Protein AF-0000000083165263 (afdb_homodimer)

Sequence (230 aa):
MYLTKIIPMALLTTLAVASSSPHLETRAYNSCQDAELGLSRAIAVFTSESNGLGAQRPKELPPLIQQLSTESQTIKKLCAQISGLLDKQHQNRVNSENKADKDAWLRKNDGKPNAMYLTKIIPMALLTTLAVASSSPHLETRAYNSCQDAELGLSRAIAVFTSESNGLGAQRPKELPPLIQQLSTESQTIKKLCAQISGLLDKQHQNRVNSENKADKDAWLRKNDGKPNA

Solvent-accessible surface area (backbone atoms only — not comparable to full-atom values): 13066 Å² total; per-residue (Å²): 132,87,76,77,77,76,73,74,76,74,73,70,73,74,67,77,67,75,61,82,44,74,61,55,58,51,46,35,53,46,19,43,49,42,15,50,52,17,44,52,48,22,53,52,44,49,52,50,54,51,59,71,40,58,90,75,41,61,80,64,50,62,58,51,50,51,49,50,54,52,51,49,51,50,48,53,50,47,47,52,52,52,51,50,54,52,49,51,49,50,50,52,50,51,51,50,50,49,48,49,49,51,50,51,51,26,64,73,46,76,66,50,69,87,125,132,83,75,77,80,77,71,81,73,73,73,71,72,74,66,77,67,76,62,83,44,73,60,54,58,51,47,36,52,46,19,44,49,42,16,50,51,16,43,51,48,21,52,52,44,49,50,51,53,50,58,70,39,58,89,73,41,60,83,64,48,63,61,51,52,50,48,50,54,52,52,49,52,50,50,54,51,48,47,51,52,52,50,49,52,52,49,51,52,51,51,51,49,53,52,52,51,50,50,50,49,52,50,51,50,26,63,73,48,76,65,49,70,87,126

Secondary structure (DSSP, 8-state):
---------------------HHHHHHHHHHHHHHHHHHHHHHHHHHHHHHHTGGG--TTHHHHHHHHHHHHHHHHHHHHHHHHHHHHHHHHHHHHHHHHHHHHHHHHTTT----/---------------------HHHHHHHHHHHHHHHHHHHHHHHHHHHHHHHTGGG--TTHHHHHHHHHHHHHHHHHHHHHHHHHHHHHHHHHHHHHHHHHHHHHHHHTTT----

Foldseek 3Di:
DPPPPPVPPPPVCPPPCPPPDPVVLVVLVVVLVVVLVVLVVVLVVLVVVQVVCPPNRDPVSVVVSVVSVVVSVVSVVVSVVVSVVVVVVSVVVVVVVVVVVVVVVCVVVVNDDPD/DPPPPPPPPCPVPPPPCPPPDPVVLVVLVVVLVVVLVVLVVVLVVLVVVQVVCPPNRDPVSVVVSVVSVVVSVVSVVVSVVVSVVVVVVSVVVVVVVVVVVVVVVCVVVVNDDPD

Organism: Aspergillus parasiticus (NCBI:txid5067)

Structure (mmCIF, N/CA/C/O backbone):
data_AF-0000000083165263-model_v1
#
loop_
_entity.id
_entity.type
_entity.pdbx_description
1 polymer 'Secreted protein'
#
loop_
_atom_site.group_PDB
_atom_site.id
_atom_site.type_symbol
_atom_site.label_atom_id
_atom_site.label_alt_id
_atom_site.label_comp_id
_atom_site.label_asym_id
_atom_site.label_entity_id
_atom_site.label_seq_id
_atom_site.pdbx_PDB_ins_code
_atom_site.Cartn_x
_atom_site.Cartn_y
_atom_site.Cartn_z
_atom_site.occupancy
_atom_site.B_iso_or_equiv
_atom_site.auth_seq_id
_atom_site.auth_comp_id
_atom_site.auth_asym_id
_atom_site.auth_atom_id
_atom_site.pdbx_PDB_model_num
ATOM 1 N N . MET A 1 1 ? 25.938 67.5 23.188 1 31.64 1 MET A N 1
ATOM 2 C CA . MET A 1 1 ? 24.859 67.125 22.281 1 31.64 1 MET A CA 1
ATOM 3 C C . MET A 1 1 ? 25.094 65.75 21.688 1 31.64 1 MET A C 1
ATOM 5 O O . MET A 1 1 ? 24.516 65.375 20.672 1 31.64 1 MET A O 1
ATOM 9 N N . TYR A 1 2 ? 26.125 65 22.219 1 30.97 2 TYR A N 1
ATOM 10 C CA . TYR A 1 2 ? 26.531 63.656 21.797 1 30.97 2 TYR A CA 1
ATOM 11 C C . TYR A 1 2 ? 25.359 62.688 21.859 1 30.97 2 TYR A C 1
ATOM 13 O O . TYR A 1 2 ? 24.672 62.625 22.875 1 30.97 2 TYR A O 1
ATOM 21 N N . LEU A 1 3 ? 24.672 62.5 20.625 1 34.06 3 LEU A N 1
ATOM 22 C CA . LEU A 1 3 ? 23.688 61.594 20.047 1 34.06 3 LEU A CA 1
ATOM 23 C C . LEU A 1 3 ? 24.047 60.125 20.344 1 34.06 3 LEU A C 1
ATOM 25 O O . LEU A 1 3 ? 25.016 59.594 19.812 1 34.06 3 LEU A O 1
ATOM 29 N N . THR A 1 4 ? 24.219 59.812 21.609 1 36.59 4 THR A N 1
ATOM 30 C CA . THR A 1 4 ? 24.359 58.406 21.953 1 36.59 4 THR A CA 1
ATOM 31 C C . THR A 1 4 ? 23.297 57.562 21.219 1 36.59 4 THR A C 1
ATOM 33 O O . THR A 1 4 ? 22.094 57.781 21.422 1 36.59 4 THR A O 1
ATOM 36 N N . LYS A 1 5 ? 23.641 57.188 19.906 1 39.22 5 LYS A N 1
ATOM 37 C CA . LYS A 1 5 ? 23.016 56.219 18.984 1 39.22 5 LYS A CA 1
ATOM 38 C C . LYS A 1 5 ? 22.672 54.938 19.703 1 39.22 5 LYS A C 1
ATOM 40 O O . LYS A 1 5 ? 23.562 54.219 20.188 1 39.22 5 LYS A O 1
ATOM 45 N N . ILE A 1 6 ? 21.625 54.875 20.594 1 33.34 6 ILE A N 1
ATOM 46 C CA . ILE A 1 6 ? 21 53.688 21.172 1 33.34 6 ILE A CA 1
ATOM 47 C C . ILE A 1 6 ? 20.719 52.656 20.078 1 33.34 6 ILE A C 1
ATOM 49 O O . ILE A 1 6 ? 19.922 52.938 19.156 1 33.34 6 ILE A O 1
ATOM 53 N N . ILE A 1 7 ? 21.719 52.031 19.547 1 34.25 7 ILE A N 1
ATOM 54 C CA . ILE A 1 7 ? 21.562 50.938 18.578 1 34.25 7 ILE A CA 1
ATOM 55 C C . ILE A 1 7 ? 20.625 49.875 19.141 1 34.25 7 ILE A C 1
ATOM 57 O O . ILE A 1 7 ? 20.969 49.219 20.141 1 34.25 7 ILE A O 1
ATOM 61 N N . PRO A 1 8 ? 19.328 50.188 19.484 1 35.59 8 PRO A N 1
ATOM 62 C CA . PRO A 1 8 ? 18.578 49.031 19.969 1 35.59 8 PRO A CA 1
ATOM 63 C C . PRO A 1 8 ? 18.734 47.812 19.047 1 35.59 8 PRO A C 1
ATOM 65 O O . PRO A 1 8 ? 18.641 47.938 17.828 1 35.59 8 PRO A O 1
ATOM 68 N N . MET A 1 9 ? 19.656 46.875 19.391 1 32.19 9 MET A N 1
ATOM 69 C CA . MET A 1 9 ? 19.781 45.5 18.875 1 32.19 9 MET A CA 1
ATOM 70 C C . MET A 1 9 ? 18.422 44.812 18.844 1 32.19 9 MET A C 1
ATOM 72 O O . MET A 1 9 ? 17.812 44.594 19.891 1 32.19 9 MET A O 1
ATOM 76 N N . ALA A 1 10 ? 17.469 45.219 17.938 1 31.45 10 ALA A N 1
ATOM 77 C CA . ALA A 1 10 ? 16.297 44.406 17.594 1 31.45 10 ALA A CA 1
ATOM 78 C C . ALA A 1 10 ? 16.656 42.938 17.469 1 31.45 10 ALA A C 1
ATOM 80 O O . ALA A 1 10 ? 17.406 42.562 16.578 1 31.45 10 ALA A O 1
ATOM 81 N N . LEU A 1 11 ? 17.047 42.312 18.641 1 34.78 11 LEU A N 1
ATOM 82 C CA . LEU A 1 11 ? 17.047 40.844 18.609 1 34.78 11 LEU A CA 1
ATOM 83 C C . LEU A 1 11 ? 15.812 40.312 17.891 1 34.78 11 LEU A C 1
ATOM 85 O O . LEU A 1 11 ? 14.703 40.438 18.406 1 34.78 11 LEU A O 1
ATOM 89 N N . LEU A 1 12 ? 15.555 40.656 16.578 1 33.69 12 LEU A N 1
ATOM 90 C CA . LEU A 1 12 ? 14.578 39.906 15.797 1 33.69 12 LEU A CA 1
ATOM 91 C C . LEU A 1 12 ? 14.617 38.438 16.156 1 33.69 12 LEU A C 1
ATOM 93 O O . LEU A 1 12 ? 15.664 37.781 16.031 1 33.69 12 LEU A O 1
ATOM 97 N N . THR A 1 13 ? 13.883 38.094 17.219 1 30.67 13 THR A N 1
ATOM 98 C CA . THR A 1 13 ? 13.523 36.688 17.531 1 30.67 13 THR A CA 1
ATOM 99 C C . THR A 1 13 ? 13.219 35.906 16.266 1 30.67 13 THR A C 1
ATOM 101 O O . THR A 1 13 ? 12.32 36.281 15.5 1 30.67 13 THR A O 1
ATOM 104 N N . THR A 1 14 ? 14.219 35.625 15.398 1 33.38 14 THR A N 1
ATOM 105 C CA . THR A 1 14 ? 14.031 34.562 14.422 1 33.38 14 THR A CA 1
ATOM 106 C C . THR A 1 14 ? 13.188 33.438 15.016 1 33.38 14 THR A C 1
ATOM 108 O O . THR A 1 14 ? 13.656 32.656 15.867 1 33.38 14 THR A O 1
ATOM 111 N N . LEU A 1 15 ? 11.992 33.75 15.633 1 35 15 LEU A N 1
ATOM 112 C CA . LEU A 1 15 ? 11.148 32.594 15.898 1 35 15 LEU A CA 1
ATOM 113 C C . LEU A 1 15 ? 11.359 31.516 14.844 1 35 15 LEU A C 1
ATOM 115 O O . LEU A 1 15 ? 11.562 31.828 13.672 1 35 15 LEU A O 1
ATOM 119 N N . ALA A 1 16 ? 11.836 30.359 15.297 1 34.75 16 ALA A N 1
ATOM 120 C CA . ALA A 1 16 ? 11.859 29.016 14.742 1 34.75 16 ALA A CA 1
ATOM 121 C C . ALA A 1 16 ? 10.602 28.734 13.93 1 34.75 16 ALA A C 1
ATOM 123 O O . ALA A 1 16 ? 9.516 28.562 14.5 1 34.75 16 ALA A O 1
ATOM 124 N N . VAL A 1 17 ? 10.219 29.562 12.961 1 37.41 17 VAL A N 1
ATOM 125 C CA . VAL A 1 17 ? 9.18 29.078 12.062 1 37.41 17 VAL A CA 1
ATOM 126 C C . VAL A 1 17 ? 9.367 27.594 11.797 1 37.41 17 VAL A C 1
ATOM 128 O O . VAL A 1 17 ? 10.383 27.172 11.242 1 37.41 17 VAL A O 1
ATOM 131 N N . ALA A 1 18 ? 9.281 26.797 12.797 1 39.28 18 ALA A N 1
ATOM 132 C CA . ALA A 1 18 ? 9.031 25.406 12.398 1 39.28 18 ALA A CA 1
ATOM 133 C C . ALA A 1 18 ? 8.25 25.344 11.094 1 39.28 18 ALA A C 1
ATOM 135 O O . ALA A 1 18 ? 7.043 25.609 11.07 1 39.28 18 ALA A O 1
ATOM 136 N N . SER A 1 19 ? 8.656 25.984 10.023 1 39.09 19 SER A N 1
ATOM 137 C CA . SER A 1 19 ? 8.109 25.812 8.68 1 39.09 19 SER A CA 1
ATOM 138 C C . SER A 1 19 ? 7.688 24.375 8.43 1 39.09 19 SER A C 1
ATOM 140 O O . SER A 1 19 ? 8.523 23.469 8.43 1 39.09 19 SER A O 1
ATOM 142 N N . SER A 1 20 ? 6.746 23.906 9.008 1 46.88 20 SER A N 1
ATOM 143 C CA . SER A 1 20 ? 6.18 22.703 8.414 1 46.88 20 SER A CA 1
ATOM 144 C C . SER A 1 20 ? 6.367 22.688 6.898 1 46.88 20 SER A C 1
ATOM 146 O O . SER A 1 20 ? 5.781 23.516 6.191 1 46.88 20 SER A O 1
ATOM 148 N N . SER A 1 21 ? 7.594 22.406 6.344 1 49.19 21 SER A N 1
ATOM 149 C CA . SER A 1 21 ? 8.18 22.5 5.008 1 49.19 21 SER A CA 1
ATOM 150 C C . SER A 1 21 ? 7.281 21.844 3.965 1 49.19 21 SER A C 1
ATOM 152 O O . SER A 1 21 ? 6.754 20.75 4.191 1 49.19 21 SER A O 1
ATOM 154 N N . PRO A 1 22 ? 6.766 22.719 2.977 1 55.84 22 PRO A N 1
ATOM 155 C CA . PRO A 1 22 ? 6.207 22.141 1.749 1 55.84 22 PRO A CA 1
ATOM 156 C C . PRO A 1 22 ? 6.801 20.781 1.406 1 55.84 22 PRO A C 1
ATOM 158 O O . PRO A 1 22 ? 6.121 19.938 0.819 1 55.84 22 PRO A O 1
ATOM 161 N N . HIS A 1 23 ? 7.918 20.641 1.993 1 57.66 23 HIS A N 1
ATOM 162 C CA . HIS A 1 23 ? 8.617 19.406 1.692 1 57.66 23 HIS A CA 1
ATOM 163 C C . HIS A 1 23 ? 7.961 18.219 2.4 1 57.66 23 HIS A C 1
ATOM 165 O O . HIS A 1 23 ? 7.895 17.125 1.85 1 57.66 23 HIS A O 1
ATOM 171 N N . LEU A 1 24 ? 7.445 18.484 3.568 1 58.66 24 LEU A N 1
ATOM 172 C CA . LEU A 1 24 ? 6.84 17.391 4.312 1 58.66 24 LEU A CA 1
ATOM 173 C C . LEU A 1 24 ? 5.535 16.938 3.662 1 58.66 24 LEU A C 1
ATOM 175 O O . LEU A 1 24 ? 5.262 15.742 3.57 1 58.66 24 LEU A O 1
ATOM 179 N N . GLU A 1 25 ? 4.766 17.891 3.195 1 61.56 25 GLU A N 1
ATOM 180 C CA . GLU A 1 25 ? 3.521 17.578 2.502 1 61.56 25 GLU A CA 1
ATOM 181 C C . GLU A 1 25 ? 3.787 16.781 1.22 1 61.56 25 GLU A C 1
ATOM 183 O O . GLU A 1 25 ? 3.113 15.789 0.945 1 61.56 25 GLU A O 1
ATOM 188 N N . THR A 1 26 ? 4.816 17.297 0.591 1 69.31 26 THR A N 1
ATOM 189 C CA . THR A 1 26 ? 5.172 16.625 -0.658 1 69.31 26 THR A CA 1
ATOM 190 C C . THR A 1 26 ? 5.668 15.211 -0.393 1 69.31 26 THR A C 1
ATOM 192 O O . THR A 1 26 ? 5.32 14.281 -1.121 1 69.31 26 THR A O 1
ATOM 195 N N . ARG A 1 27 ? 6.227 15.094 0.739 1 68.88 27 ARG A N 1
ATOM 196 C CA . ARG A 1 27 ? 6.781 13.773 1.051 1 68.88 27 ARG A CA 1
ATOM 197 C C . ARG A 1 27 ? 5.672 12.781 1.387 1 68.88 27 ARG A C 1
ATOM 199 O O . ARG A 1 27 ? 5.719 11.625 0.961 1 68.88 27 ARG A O 1
ATOM 206 N N . ALA A 1 28 ? 4.68 13.234 2.18 1 71.44 28 ALA A N 1
ATOM 207 C CA . ALA A 1 28 ? 3.564 12.375 2.561 1 71.44 28 ALA A CA 1
ATOM 208 C C . ALA A 1 28 ? 2.768 11.938 1.335 1 71.44 28 ALA A C 1
ATOM 210 O O . ALA A 1 28 ? 2.453 10.75 1.182 1 71.44 28 ALA A O 1
ATOM 211 N N . TYR A 1 29 ? 2.516 12.93 0.49 1 74.62 29 TYR A N 1
ATOM 212 C CA . TYR A 1 29 ? 1.758 12.633 -0.721 1 74.62 29 TYR A CA 1
ATOM 213 C C . TYR A 1 29 ? 2.527 11.68 -1.628 1 74.62 29 TYR A C 1
ATOM 215 O O . TYR A 1 29 ? 1.965 10.711 -2.137 1 74.62 29 TYR A O 1
ATOM 223 N N . ASN A 1 30 ? 3.748 11.859 -1.535 1 86.06 30 ASN A N 1
ATOM 224 C CA . ASN A 1 30 ? 4.578 11.008 -2.381 1 86.06 30 ASN A CA 1
ATOM 225 C C . ASN A 1 30 ? 4.633 9.57 -1.855 1 86.06 30 ASN A C 1
ATOM 227 O O . ASN A 1 30 ? 4.578 8.617 -2.633 1 86.06 30 ASN A O 1
ATOM 231 N N . SER A 1 31 ? 4.609 9.555 -0.534 1 87.5 31 SER A N 1
ATOM 232 C CA . SER A 1 31 ? 4.695 8.211 0.029 1 87.5 31 SER A CA 1
ATOM 233 C C . SER A 1 31 ? 3.395 7.441 -0.174 1 87.5 31 SER A C 1
ATOM 235 O O . SER A 1 31 ? 3.414 6.25 -0.488 1 87.5 31 SER A O 1
ATOM 237 N N . CYS A 1 32 ? 2.293 8.133 -0.048 1 94.31 32 CYS A N 1
ATOM 238 C CA . CYS A 1 32 ? 1.001 7.516 -0.328 1 94.31 32 CYS A CA 1
ATOM 239 C C . CYS A 1 32 ? 0.885 7.137 -1.799 1 94.31 32 CYS A C 1
ATOM 241 O O . CYS A 1 32 ? 0.41 6.047 -2.129 1 94.31 32 CYS A O 1
ATOM 243 N N . GLN A 1 33 ? 1.338 8.008 -2.594 1 94.44 33 GLN A N 1
ATOM 244 C CA . GLN A 1 33 ? 1.279 7.742 -4.027 1 94.44 33 GLN A CA 1
ATOM 245 C C . GLN A 1 33 ? 2.131 6.531 -4.398 1 94.44 33 GLN A C 1
ATOM 247 O O . GLN A 1 33 ? 1.714 5.699 -5.207 1 94.44 33 GLN A O 1
ATOM 252 N N . ASP A 1 34 ? 3.311 6.449 -3.793 1 93.19 34 ASP A N 1
ATOM 253 C CA . ASP A 1 34 ? 4.172 5.293 -4.027 1 93.19 34 ASP A CA 1
ATOM 254 C C . ASP A 1 34 ? 3.484 4 -3.596 1 93.19 34 ASP A C 1
ATOM 256 O O . ASP A 1 34 ? 3.52 3.002 -4.316 1 93.19 34 ASP A O 1
ATOM 260 N N . ALA A 1 35 ? 2.91 4.039 -2.459 1 96 35 ALA A N 1
ATOM 261 C CA . ALA A 1 35 ? 2.207 2.865 -1.947 1 96 35 ALA A CA 1
ATOM 262 C C . ALA A 1 35 ? 1.066 2.463 -2.877 1 96 35 ALA A C 1
ATOM 264 O O . ALA A 1 35 ? 0.903 1.281 -3.193 1 96 35 ALA A O 1
ATOM 265 N N . GLU A 1 36 ? 0.337 3.424 -3.305 1 96.06 36 GLU A N 1
ATOM 266 C CA . GLU A 1 36 ? -0.815 3.17 -4.164 1 96.06 36 GLU A CA 1
ATOM 267 C C . GLU A 1 36 ? -0.386 2.576 -5.504 1 96.06 36 GLU A C 1
ATOM 269 O O . GLU A 1 36 ? -1.021 1.648 -6.008 1 96.06 36 GLU A O 1
ATOM 274 N N . LEU A 1 37 ? 0.653 3.145 -6.012 1 95.19 37 LEU A N 1
ATOM 275 C CA . LEU A 1 37 ? 1.173 2.619 -7.27 1 95.19 37 LEU A CA 1
ATOM 276 C C . LEU A 1 37 ? 1.67 1.188 -7.098 1 95.19 37 LEU A C 1
ATOM 278 O O . LEU A 1 37 ? 1.429 0.334 -7.957 1 95.19 37 LEU A O 1
ATOM 282 N N . GLY A 1 38 ? 2.398 0.952 -6.039 1 94.88 38 GLY A N 1
ATOM 283 C CA . GLY A 1 38 ? 2.844 -0.401 -5.75 1 94.88 38 GLY A CA 1
ATOM 284 C C . GLY A 1 38 ? 1.7 -1.389 -5.613 1 94.88 38 GLY A C 1
ATOM 285 O O . GLY A 1 38 ? 1.754 -2.488 -6.172 1 94.88 38 GLY A O 1
ATOM 286 N N . LEU A 1 39 ? 0.707 -0.991 -4.934 1 97.25 39 LEU A N 1
ATOM 287 C CA . LEU A 1 39 ? -0.457 -1.848 -4.738 1 97.25 39 LEU A CA 1
ATOM 288 C C . LEU A 1 39 ? -1.153 -2.131 -6.066 1 97.25 39 LEU A C 1
ATOM 290 O O . LEU A 1 39 ? -1.532 -3.271 -6.344 1 97.25 39 LEU A O 1
ATOM 294 N N . SER A 1 40 ? -1.338 -1.096 -6.867 1 96.75 40 SER A N 1
ATOM 295 C CA . SER A 1 40 ? -1.965 -1.266 -8.172 1 96.75 40 SER A CA 1
ATOM 296 C C . SER A 1 40 ? -1.181 -2.246 -9.039 1 96.75 40 SER A C 1
ATOM 298 O O . SER A 1 40 ? -1.768 -3.105 -9.703 1 96.75 40 SER A O 1
ATOM 300 N N . ARG A 1 41 ? 0.117 -2.104 -9.023 1 95.44 41 ARG A N 1
ATOM 301 C CA . ARG A 1 41 ? 0.966 -3.01 -9.789 1 95.44 41 ARG A CA 1
ATOM 302 C C . ARG A 1 41 ? 0.861 -4.438 -9.266 1 95.44 41 ARG A C 1
ATOM 304 O O . ARG A 1 41 ? 0.768 -5.387 -10.047 1 95.44 41 ARG A O 1
ATOM 311 N N . ALA A 1 42 ? 0.88 -4.57 -7.98 1 96.19 42 ALA A N 1
ATOM 312 C CA . ALA A 1 42 ? 0.76 -5.898 -7.379 1 96.19 42 ALA A CA 1
ATOM 313 C C . ALA A 1 42 ? -0.553 -6.562 -7.781 1 96.19 42 ALA A C 1
ATOM 315 O O . ALA A 1 42 ? -0.569 -7.734 -8.172 1 96.19 42 ALA A O 1
ATOM 316 N N . ILE A 1 43 ? -1.612 -5.801 -7.652 1 97.25 43 ILE A N 1
ATOM 317 C CA . ILE A 1 43 ? -2.928 -6.336 -7.988 1 97.25 43 ILE A CA 1
ATOM 318 C C . ILE A 1 43 ? -2.955 -6.762 -9.453 1 97.25 43 ILE A C 1
ATOM 320 O O . ILE A 1 43 ? -3.459 -7.84 -9.781 1 97.25 43 ILE A O 1
ATOM 324 N N . ALA A 1 44 ? -2.385 -5.957 -10.336 1 95.81 44 ALA A N 1
ATOM 325 C CA . ALA A 1 44 ? -2.336 -6.277 -11.766 1 95.81 44 ALA A CA 1
ATOM 326 C C . ALA A 1 44 ? -1.532 -7.551 -12.016 1 95.81 44 ALA A C 1
ATOM 328 O O . ALA A 1 44 ? -1.967 -8.43 -12.766 1 95.81 44 ALA A O 1
ATOM 329 N N . VAL A 1 45 ? -0.414 -7.684 -11.414 1 94.06 45 VAL A N 1
ATOM 330 C CA . VAL A 1 45 ? 0.467 -8.828 -11.602 1 94.06 45 VAL A CA 1
ATOM 331 C C . VAL A 1 45 ? -0.201 -10.086 -11.055 1 94.06 45 VAL A C 1
ATOM 333 O O . VAL A 1 45 ? -0.247 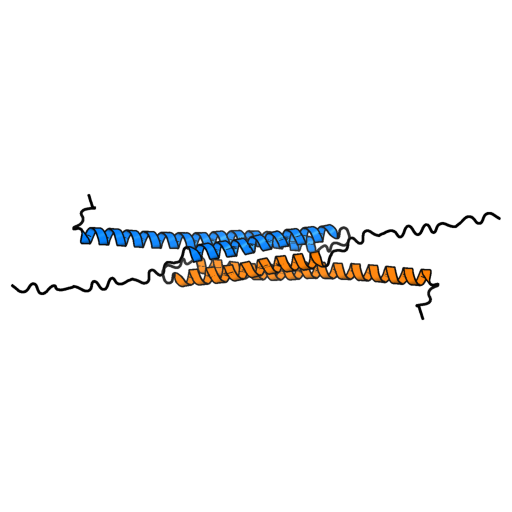-11.117 -11.727 1 94.06 45 VAL A O 1
ATOM 336 N N . PHE A 1 46 ? -0.742 -9.992 -9.891 1 96.12 46 PHE A N 1
ATOM 337 C CA . PHE A 1 46 ? -1.4 -11.141 -9.281 1 96.12 46 PHE A CA 1
ATOM 338 C C . PHE A 1 46 ? -2.59 -11.594 -10.117 1 96.12 46 PHE A C 1
ATOM 340 O O . PHE A 1 46 ? -2.822 -12.789 -10.289 1 96.12 46 PHE A O 1
ATOM 347 N N . THR A 1 47 ? -3.311 -10.609 -10.547 1 96.31 47 THR A N 1
ATOM 348 C CA . THR A 1 47 ? -4.457 -10.922 -11.391 1 96.31 47 THR A CA 1
ATOM 349 C C . THR A 1 47 ? -4.012 -11.633 -12.664 1 96.31 47 THR A C 1
ATOM 351 O O . THR A 1 47 ? -4.586 -12.656 -13.047 1 96.31 47 THR A O 1
ATOM 354 N N . SER A 1 48 ? -3.012 -11.172 -13.289 1 94.88 48 SER A N 1
ATOM 355 C CA . SER A 1 48 ? -2.49 -11.758 -14.523 1 94.88 48 SER A CA 1
ATOM 356 C C . SER A 1 48 ? -1.979 -13.172 -14.289 1 94.88 48 SER A C 1
ATOM 358 O O . SER A 1 48 ? -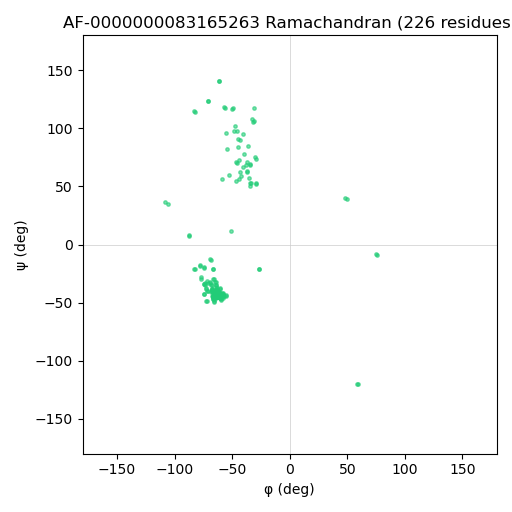2.293 -14.086 -15.055 1 94.88 48 SER A O 1
ATOM 360 N N . GLU A 1 49 ? -1.279 -13.289 -13.266 1 93.25 49 GLU A N 1
ATOM 361 C CA . GLU A 1 49 ? -0.731 -14.602 -12.945 1 93.25 49 GLU A CA 1
ATOM 362 C C . GLU A 1 49 ? -1.84 -15.594 -12.602 1 93.25 49 GLU A C 1
ATOM 364 O O . GLU A 1 49 ? -1.808 -16.75 -13.039 1 93.25 49 GLU A O 1
ATOM 369 N N . SER A 1 50 ? -2.717 -15.133 -11.805 1 94.56 50 SER A N 1
ATOM 370 C CA . SER A 1 50 ? -3.861 -15.969 -11.453 1 94.56 50 SER A CA 1
ATOM 371 C C . SER A 1 50 ? -4.605 -16.438 -12.695 1 94.56 50 SER A C 1
ATOM 373 O O . SER A 1 50 ? -4.918 -17.625 -12.836 1 94.56 50 SER A O 1
ATOM 375 N N . ASN A 1 51 ? -4.82 -15.57 -13.633 1 94 51 ASN A N 1
ATOM 376 C CA . ASN A 1 51 ? -5.539 -15.891 -14.859 1 94 51 ASN A CA 1
ATOM 377 C C . ASN A 1 51 ? -4.73 -16.828 -15.75 1 94 51 ASN A C 1
ATOM 379 O O . ASN A 1 51 ? -5.297 -17.688 -16.422 1 94 51 ASN A O 1
ATOM 383 N N . GLY A 1 52 ? -3.492 -16.688 -15.711 1 92.5 52 GLY A N 1
ATOM 384 C CA . GLY A 1 52 ? -2.615 -17.5 -16.531 1 92.5 52 GLY A CA 1
ATOM 385 C C . GLY A 1 52 ? -2.592 -18.953 -16.109 1 92.5 52 GLY A C 1
ATOM 386 O O . GLY A 1 52 ? -2.168 -19.828 -16.859 1 92.5 52 GLY A O 1
ATOM 387 N N . LEU A 1 53 ? -3.107 -19.234 -14.961 1 93.62 53 LEU A N 1
ATOM 388 C CA . LEU A 1 53 ? -3.104 -20.594 -14.438 1 93.62 53 LEU A CA 1
ATOM 389 C C . LEU A 1 53 ? -4.262 -21.406 -15.016 1 93.62 53 LEU A C 1
ATOM 391 O O . LEU A 1 53 ? -4.27 -22.625 -14.93 1 93.62 53 LEU A O 1
ATOM 395 N N . GLY A 1 54 ? -5.281 -20.703 -15.508 1 91.75 54 GLY A N 1
ATOM 396 C CA . GLY A 1 54 ? -6.402 -21.406 -16.109 1 91.75 54 GLY A CA 1
ATOM 397 C C . GLY A 1 54 ? -7.078 -22.375 -15.164 1 91.75 54 GLY A C 1
ATOM 398 O O . GLY A 1 54 ? -7.461 -22 -14.055 1 91.75 54 GLY A O 1
ATOM 399 N N . ALA A 1 55 ? -7.062 -23.641 -15.594 1 91.12 55 ALA A N 1
ATOM 400 C CA . ALA A 1 55 ? -7.754 -24.672 -14.836 1 91.12 55 ALA A CA 1
ATOM 401 C C . ALA A 1 55 ? -6.984 -25.031 -13.57 1 91.12 55 ALA A C 1
ATOM 403 O O . ALA A 1 55 ? -7.543 -25.625 -12.641 1 91.12 55 ALA A O 1
ATOM 404 N N . GLN A 1 56 ? -5.695 -24.734 -13.477 1 90.81 56 GLN A N 1
ATOM 405 C CA . GLN A 1 56 ? -4.867 -25.062 -12.32 1 90.81 56 GLN A CA 1
ATOM 406 C C . GLN A 1 56 ? -4.938 -23.953 -11.266 1 90.81 56 GLN A C 1
ATOM 408 O O . GLN A 1 56 ? -4.25 -24.016 -10.242 1 90.81 56 GLN A O 1
ATOM 413 N N . ARG A 1 57 ? -5.82 -22.984 -11.477 1 94.25 57 ARG A N 1
ATOM 414 C CA . ARG A 1 57 ? -5.93 -21.859 -10.547 1 94.25 57 ARG A CA 1
ATOM 415 C C . ARG A 1 57 ? -6.539 -22.297 -9.227 1 94.25 57 ARG A C 1
ATOM 417 O O . ARG A 1 57 ? -7.672 -22.781 -9.188 1 94.25 57 ARG A O 1
ATOM 424 N N . PRO A 1 58 ? -5.75 -22.016 -8.148 1 95.44 58 PRO A N 1
ATOM 425 C CA . PRO A 1 58 ? -6.379 -22.266 -6.852 1 95.44 58 PRO A CA 1
ATOM 426 C C . PRO A 1 58 ? -7.625 -21.422 -6.617 1 95.44 58 PRO A C 1
ATOM 428 O O . PRO A 1 58 ? -7.633 -20.234 -6.938 1 95.44 58 PRO A O 1
ATOM 431 N N . LYS A 1 59 ? -8.578 -22.031 -6.035 1 96.62 59 LYS A N 1
ATOM 432 C CA . LYS A 1 59 ? -9.859 -21.359 -5.828 1 96.62 59 LYS A CA 1
ATOM 433 C C . LYS A 1 59 ? -9.719 -20.203 -4.844 1 96.62 59 LYS A C 1
ATOM 435 O O . LYS A 1 59 ? -10.539 -19.281 -4.848 1 96.62 59 LYS A O 1
ATOM 440 N N . GLU A 1 60 ? -8.68 -20.234 -4.027 1 97.12 60 GLU A N 1
ATOM 441 C CA . GLU A 1 60 ? -8.469 -19.234 -2.99 1 97.12 60 GLU A CA 1
ATOM 442 C C . GLU A 1 60 ? -7.91 -17.938 -3.582 1 97.12 60 GLU A C 1
ATOM 444 O O . GLU A 1 60 ? -7.992 -16.875 -2.959 1 97.12 60 GLU A O 1
ATOM 449 N N . LEU A 1 61 ? -7.375 -18 -4.73 1 97.44 61 LEU A N 1
ATOM 450 C CA . LEU A 1 61 ? -6.578 -16.906 -5.25 1 97.44 61 LEU A CA 1
ATOM 451 C C . LEU A 1 61 ? -7.469 -15.719 -5.621 1 97.44 61 LEU A C 1
ATOM 453 O O . LEU A 1 61 ? -7.211 -14.586 -5.199 1 9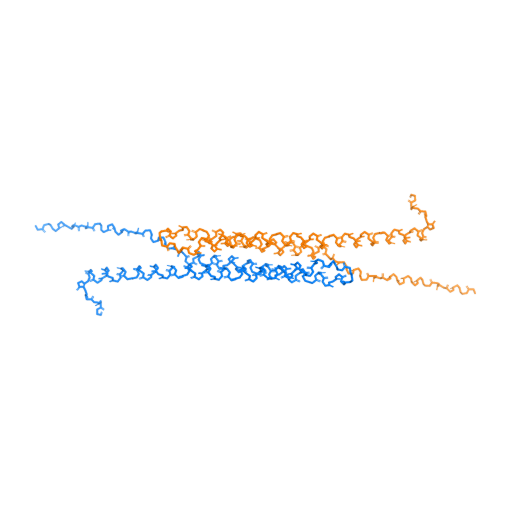7.44 61 LEU A O 1
ATOM 457 N N . PRO A 1 62 ? -8.578 -15.977 -6.375 1 97.56 62 PRO A N 1
ATOM 458 C CA . PRO A 1 62 ? -9.375 -14.82 -6.789 1 97.56 62 PRO A CA 1
ATOM 459 C C . PRO A 1 62 ? -9.93 -14.031 -5.605 1 97.56 62 PRO A C 1
ATOM 461 O O . PRO A 1 62 ? -9.805 -12.805 -5.559 1 97.56 62 PRO A O 1
ATOM 464 N N . PRO A 1 63 ? -10.461 -14.719 -4.605 1 98.38 63 PRO A N 1
ATOM 465 C CA . PRO A 1 63 ? -10.953 -13.945 -3.465 1 98.38 63 PRO A CA 1
ATOM 466 C C . PRO A 1 63 ? -9.844 -13.195 -2.732 1 98.38 63 PRO A C 1
ATOM 468 O O . PRO A 1 63 ? -10.078 -12.094 -2.227 1 98.38 63 PRO A O 1
ATOM 471 N N . LEU A 1 64 ? -8.727 -13.711 -2.648 1 98.31 64 LEU A N 1
ATOM 472 C CA . LEU A 1 64 ? -7.617 -13.031 -1.988 1 98.31 64 LEU A CA 1
ATOM 473 C C . LEU A 1 64 ? -7.203 -11.789 -2.764 1 98.31 64 LEU A C 1
ATOM 475 O O . LEU A 1 64 ? -6.918 -10.742 -2.166 1 98.31 64 LEU A O 1
ATOM 479 N N . ILE A 1 65 ? -7.199 -11.883 -4.023 1 98.06 65 ILE A N 1
ATOM 480 C CA . ILE A 1 65 ? -6.84 -10.75 -4.871 1 98.06 65 ILE A CA 1
ATOM 481 C C . ILE A 1 65 ? -7.902 -9.656 -4.754 1 98.06 65 ILE A C 1
ATOM 483 O O . ILE A 1 65 ? -7.582 -8.469 -4.711 1 98.06 65 ILE A O 1
ATOM 487 N N . GLN A 1 66 ? -9.109 -10.109 -4.703 1 98.56 66 GLN A N 1
ATOM 488 C CA . GLN A 1 66 ? -10.203 -9.164 -4.516 1 98.56 66 GLN A CA 1
ATOM 489 C C . GLN A 1 66 ? -10.086 -8.445 -3.172 1 98.56 66 GLN A C 1
ATOM 491 O O . GLN A 1 66 ? -10.336 -7.242 -3.082 1 98.56 66 GLN A O 1
ATOM 496 N N . GLN A 1 67 ? -9.742 -9.164 -2.178 1 98.62 67 GLN A N 1
ATOM 497 C CA . GLN A 1 67 ? -9.539 -8.555 -0.871 1 98.62 67 GLN A CA 1
ATOM 498 C C . GLN A 1 67 ? -8.398 -7.539 -0.913 1 98.62 67 GLN A C 1
ATOM 500 O O . GLN A 1 67 ? -8.492 -6.461 -0.327 1 98.62 67 GLN A O 1
ATOM 505 N N . LEU A 1 68 ? -7.355 -7.887 -1.568 1 98.31 68 LEU A N 1
ATOM 506 C CA . LEU A 1 68 ? -6.234 -6.965 -1.724 1 98.31 68 LEU A CA 1
ATOM 507 C C . LEU A 1 68 ? -6.684 -5.676 -2.402 1 98.31 68 LEU A C 1
ATOM 509 O O . LEU A 1 68 ? -6.281 -4.582 -1.998 1 98.31 68 LEU A O 1
ATOM 513 N N . SER A 1 69 ? -7.477 -5.809 -3.398 1 98.25 69 SER A N 1
ATOM 514 C CA . SER A 1 69 ? -8.016 -4.652 -4.105 1 98.25 69 SER A CA 1
ATOM 515 C C . SER A 1 69 ? -8.859 -3.783 -3.182 1 98.25 69 SER A C 1
ATOM 517 O O . SER A 1 69 ? -8.75 -2.557 -3.197 1 98.25 69 SER A O 1
ATOM 519 N N . THR A 1 70 ? -9.664 -4.398 -2.35 1 98.5 70 THR A N 1
ATOM 520 C CA . THR A 1 70 ? -10.523 -3.674 -1.419 1 98.5 70 THR A CA 1
ATOM 521 C C . THR A 1 70 ? -9.688 -2.939 -0.372 1 98.5 70 THR A C 1
ATOM 523 O O . THR A 1 70 ? -9.938 -1.768 -0.082 1 98.5 70 THR A O 1
ATOM 526 N N . GLU A 1 71 ? -8.742 -3.641 0.114 1 98.12 71 GLU A N 1
ATOM 527 C CA . GLU A 1 71 ? -7.863 -3.02 1.101 1 98.12 71 GLU A CA 1
ATOM 528 C C . GLU A 1 71 ? -7.082 -1.859 0.491 1 98.12 71 GLU A C 1
ATOM 530 O O . GLU A 1 71 ? -6.812 -0.863 1.166 1 98.12 71 GLU A O 1
ATOM 535 N N . SER A 1 72 ? -6.688 -2.018 -0.769 1 98.06 72 SER A N 1
ATOM 536 C CA . SER A 1 72 ? -5.984 -0.941 -1.459 1 98.06 72 SER A CA 1
ATOM 537 C C . SER A 1 72 ? -6.844 0.315 -1.542 1 98.06 72 SER A C 1
ATOM 539 O O . SER A 1 72 ? -6.34 1.431 -1.397 1 98.06 72 SER A O 1
ATOM 541 N N . GLN A 1 73 ? -8.133 0.177 -1.752 1 98 73 GLN A N 1
ATOM 542 C CA . GLN A 1 73 ? -9.039 1.315 -1.793 1 98 73 GLN A CA 1
ATOM 543 C C . GLN A 1 73 ? -9.164 1.972 -0.421 1 98 73 GLN A C 1
ATOM 545 O O . GLN A 1 73 ? -9.25 3.197 -0.318 1 98 73 GLN A O 1
ATOM 550 N N . THR A 1 74 ? -9.18 1.16 0.583 1 98.44 74 THR A N 1
ATOM 551 C CA . THR A 1 74 ? -9.227 1.688 1.941 1 98.44 74 THR A CA 1
ATOM 552 C C . THR A 1 74 ? -7.984 2.521 2.24 1 98.44 74 THR A C 1
ATOM 554 O O . THR A 1 74 ? -8.078 3.604 2.822 1 98.44 74 THR A O 1
ATOM 557 N N . ILE A 1 75 ? -6.859 2.031 1.779 1 98.06 75 ILE A N 1
ATOM 558 C CA . ILE A 1 75 ? -5.602 2.742 1.972 1 98.06 75 ILE A CA 1
ATOM 559 C C . ILE A 1 75 ? -5.656 4.094 1.261 1 98.06 75 ILE A C 1
ATOM 561 O O . ILE A 1 75 ? -5.254 5.113 1.821 1 98.06 75 ILE A O 1
ATOM 565 N N . LYS A 1 76 ? -6.152 4.105 0.072 1 97.38 76 LYS A N 1
ATOM 566 C CA . LYS A 1 76 ? -6.281 5.34 -0.692 1 97.38 76 LYS A CA 1
ATOM 567 C C . LYS A 1 76 ? -7.141 6.359 0.05 1 97.38 76 LYS A C 1
ATOM 569 O O . LYS A 1 76 ? -6.789 7.539 0.127 1 97.38 76 LYS A O 1
ATOM 574 N N . LYS A 1 77 ? -8.188 5.938 0.605 1 98 77 LYS A N 1
ATOM 575 C CA . LYS A 1 77 ? -9.102 6.809 1.342 1 98 77 LYS A CA 1
ATOM 576 C C . LYS A 1 77 ? -8.438 7.355 2.604 1 98 77 LYS A C 1
ATOM 578 O O . LYS A 1 77 ? -8.562 8.539 2.914 1 98 77 LYS A O 1
ATOM 583 N N . LEU A 1 78 ? -7.777 6.453 3.285 1 97.81 78 LEU A N 1
ATOM 584 C CA . LEU A 1 78 ? -7.102 6.863 4.512 1 97.81 78 LEU A CA 1
ATOM 585 C C . LEU A 1 78 ? -6.02 7.898 4.215 1 97.81 78 LEU A C 1
ATOM 587 O O . LEU A 1 78 ? -5.91 8.906 4.922 1 97.81 78 LEU A O 1
ATOM 591 N N . CYS A 1 79 ? -5.25 7.66 3.197 1 96.94 79 CYS A N 1
ATOM 592 C CA . CYS A 1 79 ? -4.207 8.602 2.801 1 96.94 79 CYS A CA 1
ATOM 593 C C . CYS A 1 79 ? -4.797 9.969 2.48 1 96.94 79 CYS A C 1
ATOM 595 O O . CYS A 1 79 ? -4.281 10.992 2.93 1 96.94 79 CYS A O 1
ATOM 597 N N . ALA A 1 80 ? -5.875 9.969 1.736 1 95.75 80 ALA A N 1
ATOM 598 C CA . ALA A 1 80 ? -6.531 11.219 1.369 1 95.75 80 ALA A CA 1
ATOM 599 C C . ALA A 1 80 ? -7.043 11.953 2.605 1 95.75 80 ALA A C 1
ATOM 601 O O . ALA A 1 80 ? -6.883 13.172 2.721 1 95.75 80 ALA A O 1
ATOM 602 N N . GLN A 1 81 ? -7.621 11.289 3.529 1 96.94 81 GLN A N 1
ATOM 603 C CA . GLN A 1 81 ? -8.164 11.891 4.742 1 96.94 81 GLN A CA 1
ATOM 604 C C . GLN A 1 81 ? -7.055 12.484 5.609 1 96.94 81 GLN A C 1
ATOM 606 O O . GLN A 1 81 ? -7.164 13.617 6.07 1 96.94 81 GLN A O 1
ATOM 611 N N . ILE A 1 82 ? -6.051 11.703 5.754 1 97.19 82 ILE A N 1
ATOM 612 C CA . ILE A 1 82 ? -4.945 12.141 6.598 1 97.19 82 ILE A CA 1
ATOM 613 C C . ILE A 1 82 ? -4.258 13.352 5.965 1 97.19 82 ILE A C 1
ATOM 615 O O . ILE A 1 82 ? -4.02 14.359 6.637 1 97.19 82 ILE A O 1
ATOM 619 N N . SER A 1 83 ? -3.971 13.227 4.707 1 94.69 83 SER A N 1
ATOM 620 C CA . SER A 1 83 ? -3.344 14.336 4.004 1 94.69 83 SER A CA 1
ATOM 621 C C . SER A 1 83 ? -4.211 15.586 4.066 1 94.69 83 SER A C 1
ATOM 623 O O . SER A 1 83 ? -3.699 16.703 4.234 1 94.69 83 SER A O 1
ATOM 625 N N . GLY A 1 84 ? -5.473 15.43 3.896 1 94.31 84 GLY A N 1
ATOM 626 C CA . GLY A 1 84 ? -6.383 16.562 3.969 1 94.31 84 GLY A CA 1
ATOM 627 C C . GLY A 1 84 ? -6.371 17.25 5.32 1 94.31 84 GLY A C 1
ATOM 628 O O . GLY A 1 84 ? -6.391 18.484 5.395 1 94.31 84 GLY A O 1
ATOM 629 N N . LEU A 1 85 ? -6.367 16.469 6.344 1 95.38 85 LEU A N 1
ATOM 630 C CA . LEU A 1 85 ? -6.328 17.016 7.691 1 95.38 85 LEU A CA 1
ATOM 631 C C . LEU A 1 85 ? -5.031 17.781 7.93 1 95.38 85 LEU A C 1
ATOM 633 O O . LEU A 1 85 ? -5.043 18.875 8.508 1 95.38 85 LEU A O 1
ATOM 637 N N . LEU A 1 86 ? -3.998 17.219 7.496 1 94.06 86 LEU A N 1
ATOM 638 C CA . LEU A 1 86 ? -2.695 17.844 7.676 1 94.06 86 LEU A CA 1
ATOM 639 C C . LEU A 1 86 ? -2.594 19.141 6.859 1 94.06 86 LEU A C 1
ATOM 641 O O . LEU A 1 86 ? -2.064 20.141 7.34 1 94.06 86 LEU A O 1
ATOM 645 N N . ASP A 1 87 ? -3.105 19.109 5.684 1 91.38 87 ASP A N 1
ATOM 646 C CA . ASP A 1 87 ? -3.127 20.297 4.832 1 91.38 87 ASP A CA 1
ATOM 647 C C . ASP A 1 87 ? -3.926 21.422 5.484 1 91.38 87 ASP A C 1
ATOM 649 O O . ASP A 1 87 ? -3.496 22.578 5.48 1 91.38 87 ASP A O 1
ATOM 653 N N . LYS A 1 88 ? -5.008 21.062 5.949 1 93.81 88 LYS A N 1
ATOM 654 C CA . LYS A 1 88 ? -5.844 22.047 6.621 1 93.81 88 LYS A CA 1
ATOM 655 C C . LYS A 1 88 ? -5.109 22.688 7.801 1 93.81 88 LYS A C 1
ATOM 657 O O . LYS A 1 88 ? -5.168 23.891 7.992 1 93.81 88 LYS A O 1
ATOM 662 N N . GLN A 1 89 ? -4.438 21.875 8.547 1 93.06 89 GLN A N 1
ATOM 663 C CA . GLN A 1 89 ? -3.672 22.391 9.68 1 93.06 89 GLN A CA 1
ATOM 664 C C . GLN A 1 89 ? -2.551 23.312 9.211 1 93.06 89 GLN A C 1
ATOM 666 O O . GLN A 1 89 ? -2.291 24.344 9.836 1 93.06 89 GLN A O 1
ATOM 671 N N . HIS A 1 90 ? -1.965 22.938 8.242 1 89.88 90 HIS A N 1
ATOM 672 C CA . HIS A 1 90 ? -0.919 23.797 7.68 1 89.88 90 HIS A CA 1
ATOM 673 C C . HIS A 1 90 ? -1.48 25.141 7.238 1 89.88 90 HIS A C 1
ATOM 675 O O . HIS A 1 90 ? -0.908 26.188 7.547 1 89.88 90 HIS A O 1
ATOM 681 N N . GLN A 1 91 ? -2.564 25.125 6.602 1 91.88 91 GLN A N 1
ATOM 682 C CA . GLN A 1 91 ? -3.195 26.359 6.141 1 91.88 91 GLN A CA 1
ATOM 683 C C . GLN A 1 91 ? -3.6 27.25 7.316 1 91.88 91 GLN A C 1
ATOM 685 O O . GLN A 1 91 ? -3.443 28.469 7.262 1 91.88 91 GLN A O 1
ATOM 690 N N . ASN A 1 92 ? -4.094 26.625 8.32 1 91.69 92 ASN A N 1
ATOM 691 C CA . ASN A 1 92 ? -4.465 27.359 9.516 1 91.69 92 ASN A CA 1
ATOM 692 C C . ASN A 1 92 ? -3.254 28.047 10.148 1 91.69 92 ASN A C 1
ATOM 694 O O . ASN A 1 92 ? -3.336 29.203 10.562 1 91.69 92 ASN A O 1
ATOM 698 N N . ARG A 1 93 ? -2.236 27.391 10.164 1 89.12 93 ARG A N 1
ATOM 699 C CA . ARG A 1 93 ? -1.018 27.953 10.742 1 89.12 93 ARG A CA 1
ATOM 700 C C . ARG A 1 93 ? -0.497 29.109 9.906 1 89.12 93 ARG A C 1
ATOM 702 O O . ARG A 1 93 ? -0.146 30.172 10.445 1 89.12 93 ARG A O 1
ATOM 709 N N . VAL A 1 94 ? -0.489 28.922 8.633 1 89 94 VAL A N 1
ATOM 710 C CA . VAL A 1 94 ? -0.02 29.969 7.73 1 89 94 VAL A CA 1
ATOM 711 C C . VAL A 1 94 ? -0.91 31.203 7.855 1 89 94 VAL A C 1
ATOM 713 O O . VAL A 1 94 ? -0.414 32.312 7.922 1 89 94 VAL A O 1
ATOM 716 N N . ASN A 1 95 ? -2.143 31 7.938 1 92.06 95 ASN A N 1
ATOM 717 C CA . ASN A 1 95 ? -3.088 32.094 8.078 1 92.06 95 ASN A CA 1
ATOM 718 C C . ASN A 1 95 ? -2.889 32.844 9.398 1 92.06 95 ASN A C 1
ATOM 720 O O . ASN A 1 95 ? -2.955 34.094 9.438 1 92.06 95 ASN A O 1
ATOM 724 N N . SER A 1 96 ? -2.615 32.125 10.43 1 90.31 96 SER A N 1
ATOM 725 C CA . SER A 1 96 ? -2.385 32.75 11.742 1 90.31 96 SER A CA 1
ATOM 726 C C . SER A 1 96 ? -1.104 33.562 11.742 1 90.31 96 SER A C 1
ATOM 728 O O . SER A 1 96 ? -1.075 34.688 12.305 1 90.31 96 SER A O 1
ATOM 730 N N . GLU A 1 97 ? -0.164 33 11.078 1 89.31 97 GLU A N 1
ATOM 731 C CA . GLU A 1 97 ? 1.11 33.719 10.992 1 89.31 97 GLU A CA 1
ATOM 732 C C . GLU A 1 97 ? 0.982 35 10.164 1 89.31 97 GLU A C 1
ATOM 734 O O . GLU A 1 97 ? 1.529 36.031 10.531 1 89.31 97 GLU A O 1
ATOM 739 N N . ASN A 1 98 ? 0.234 34.875 9.125 1 89.88 98 ASN A N 1
ATOM 740 C CA . ASN A 1 98 ? 0.012 36.031 8.273 1 89.88 98 ASN A CA 1
ATOM 741 C C . ASN A 1 98 ? -0.768 37.125 9.008 1 89.88 98 ASN A C 1
ATOM 743 O O . ASN A 1 98 ? -0.461 38.312 8.875 1 89.88 98 ASN A O 1
ATOM 747 N N . LYS A 1 99 ? -1.681 36.75 9.719 1 91.12 99 LYS A N 1
ATOM 748 C CA . LYS A 1 99 ? -2.467 37.688 10.5 1 91.12 99 LYS A CA 1
ATOM 749 C C . LYS A 1 99 ? -1.613 38.375 11.57 1 91.12 99 LYS A C 1
ATOM 751 O O . LYS A 1 99 ? -1.709 39.594 11.773 1 91.12 99 LYS A O 1
ATOM 756 N N . ALA A 1 100 ? -0.85 37.594 12.141 1 89.75 100 ALA A N 1
ATOM 757 C CA . ALA A 1 100 ? 0.03 38.125 13.18 1 89.75 100 ALA A CA 1
ATOM 758 C C . ALA A 1 100 ? 1.022 39.125 12.586 1 89.75 100 ALA A C 1
ATOM 760 O O . ALA A 1 100 ? 1.292 40.156 13.188 1 89.75 100 ALA A O 1
ATOM 761 N N . ASP A 1 101 ? 1.468 38.781 11.43 1 89.19 101 ASP A N 1
ATOM 762 C CA . ASP A 1 101 ? 2.418 39.656 10.75 1 89.19 101 ASP A CA 1
ATOM 763 C C . ASP A 1 101 ? 1.753 40.969 10.32 1 89.19 101 ASP A C 1
ATOM 765 O O . ASP A 1 101 ? 2.344 42.031 10.453 1 89.19 101 ASP A O 1
ATOM 769 N N . LYS A 1 102 ? 0.612 40.844 9.859 1 88.75 102 LYS A N 1
ATOM 770 C CA . LYS A 1 102 ? -0.138 42.031 9.445 1 88.75 102 LYS A CA 1
ATOM 771 C C . LYS A 1 102 ? -0.44 42.938 10.641 1 88.75 102 LYS A C 1
ATOM 773 O O . LYS A 1 102 ? -0.292 44.156 10.562 1 88.75 102 LYS A O 1
ATOM 778 N N . ASP A 1 103 ? -0.789 42.344 11.742 1 89.31 103 ASP A N 1
ATOM 779 C CA . ASP A 1 103 ? -1.076 43.094 12.961 1 89.31 103 ASP A CA 1
ATOM 780 C C . ASP A 1 103 ? 0.176 43.781 13.484 1 89.31 103 ASP A C 1
ATOM 782 O O . ASP A 1 103 ? 0.117 44.938 13.906 1 89.31 103 ASP A O 1
ATOM 786 N N . ALA A 1 104 ? 1.243 43.062 13.391 1 88.88 104 ALA A N 1
ATOM 787 C CA . ALA A 1 104 ? 2.51 43.625 13.844 1 88.88 104 ALA A CA 1
ATOM 788 C C . ALA A 1 104 ? 2.924 44.812 12.977 1 88.88 104 ALA A C 1
ATOM 790 O O . ALA A 1 104 ? 3.395 45.844 13.492 1 88.88 104 ALA A O 1
ATOM 791 N N . TRP A 1 105 ? 2.723 44.656 11.719 1 87.81 105 TRP A N 1
ATOM 792 C CA . TRP A 1 105 ? 3.031 45.719 10.781 1 87.81 105 TRP A CA 1
ATOM 793 C C . TRP A 1 105 ? 2.162 46.969 11.055 1 87.81 105 TRP A C 1
ATOM 795 O O . TRP A 1 105 ? 2.662 48.094 11.094 1 87.81 105 TRP A O 1
ATOM 805 N N . LEU A 1 106 ? 0.872 46.75 11.375 1 88.12 106 LEU A N 1
ATOM 806 C CA . LEU A 1 106 ? -0.062 47.844 11.656 1 88.12 106 LEU A CA 1
ATOM 807 C C . LEU A 1 106 ? 0.304 48.562 12.953 1 88.12 106 LEU A C 1
ATOM 809 O O . LEU A 1 106 ? 0.214 49.781 13.031 1 88.12 106 LEU A O 1
ATOM 813 N N . ARG A 1 107 ? 0.773 47.812 13.844 1 87.94 107 ARG A N 1
ATOM 814 C CA . ARG A 1 107 ? 1.163 48.406 15.117 1 87.94 107 ARG A CA 1
ATOM 815 C C . ARG A 1 107 ? 2.412 49.25 14.961 1 87.94 107 ARG A C 1
ATOM 817 O O . ARG A 1 107 ? 2.514 50.312 15.562 1 87.94 107 ARG A O 1
ATOM 824 N N . LYS A 1 108 ? 3.227 48.844 14.117 1 88.75 108 LYS A N 1
ATOM 825 C CA . LYS A 1 108 ? 4.477 49.562 13.906 1 88.75 108 LYS A CA 1
ATOM 826 C C . LYS A 1 108 ? 4.246 50.812 13.086 1 88.75 108 LYS A C 1
ATOM 828 O O . LYS A 1 108 ? 4.953 51.812 13.258 1 88.75 108 LYS A O 1
ATOM 833 N N . ASN A 1 109 ? 3.227 50.719 12.297 1 83.56 109 ASN A N 1
ATOM 834 C CA . ASN A 1 109 ? 3.002 51.844 11.398 1 83.56 109 ASN A CA 1
ATOM 835 C C . ASN A 1 109 ? 1.786 52.656 11.82 1 83.56 109 ASN A C 1
ATOM 837 O O . ASN A 1 109 ? 1.175 53.344 10.992 1 83.56 109 ASN A O 1
ATOM 841 N N . ASP A 1 110 ? 1.585 52.781 13.109 1 77.38 110 ASP A N 1
ATOM 842 C CA . ASP A 1 110 ? 0.508 53.562 13.703 1 77.38 110 ASP A CA 1
ATOM 843 C C . ASP A 1 110 ? -0.833 53.25 13.047 1 77.38 110 ASP A C 1
ATOM 845 O O . ASP A 1 110 ? -1.669 54.125 12.867 1 77.38 110 ASP A O 1
ATOM 849 N N . GLY A 1 111 ? -1.081 51.969 12.742 1 66.44 111 GLY A N 1
ATOM 850 C CA . GLY A 1 111 ? -2.361 51.469 12.25 1 66.44 111 GLY A CA 1
ATOM 851 C C . GLY A 1 111 ? -2.604 51.812 10.789 1 66.44 111 GLY A C 1
ATOM 852 O O . GLY A 1 111 ? -3.682 51.562 10.258 1 66.44 111 GLY A O 1
ATOM 853 N N . LYS A 1 112 ? -1.65 52.781 10.031 1 60.41 112 LYS A N 1
ATOM 854 C CA . LYS A 1 112 ? -1.918 53.188 8.664 1 60.41 112 LYS A CA 1
ATOM 855 C C . LYS A 1 112 ? -1.435 52.156 7.656 1 60.41 112 LYS A C 1
ATOM 857 O O . LYS A 1 112 ? -0.285 51.719 7.719 1 60.41 112 LYS A O 1
ATOM 862 N N . PRO A 1 113 ? -2.279 51.562 6.969 1 59.44 113 PRO A N 1
ATOM 863 C CA . PRO A 1 113 ? -1.827 50.656 5.91 1 59.44 113 PRO A CA 1
ATOM 864 C C . PRO A 1 113 ? -0.911 51.312 4.898 1 59.44 113 PRO A C 1
ATOM 866 O O . PRO A 1 113 ? -1.001 52.531 4.699 1 59.44 113 PRO A O 1
ATOM 869 N N . ASN A 1 114 ? 0.41 50.969 4.641 1 51 114 ASN A N 1
ATOM 870 C CA . ASN A 1 114 ? 1.172 51.688 3.629 1 51 114 ASN A CA 1
ATOM 871 C C . ASN A 1 114 ? 0.278 52.156 2.486 1 51 114 ASN A C 1
ATOM 873 O O . ASN A 1 114 ? -0.445 51.344 1.887 1 51 114 ASN A O 1
ATOM 877 N N . ALA A 1 115 ? 0.011 53.469 2.502 1 43.03 115 ALA A N 1
ATOM 878 C CA . ALA A 1 115 ? -0.605 54.062 1.312 1 43.03 115 ALA A CA 1
ATOM 879 C C . ALA A 1 115 ? 0.117 53.594 0.046 1 43.03 115 ALA A C 1
ATOM 881 O O . ALA A 1 115 ? 1.338 53.438 0.049 1 43.03 115 ALA A O 1
ATOM 882 N N . MET B 1 1 ? 18.266 -49.219 -55.469 1 31.7 1 MET B N 1
ATOM 883 C CA . MET B 1 1 ? 18.578 -49.312 -54.062 1 31.7 1 MET B CA 1
ATOM 884 C C . MET B 1 1 ? 18.562 -47.938 -53.406 1 31.7 1 MET B C 1
ATOM 886 O O . MET B 1 1 ? 19.516 -47.594 -52.688 1 31.7 1 MET B O 1
ATOM 890 N N . TYR B 1 2 ? 17.969 -46.969 -54.094 1 32.91 2 TYR B N 1
ATOM 891 C CA . TYR B 1 2 ? 17.844 -45.594 -53.688 1 32.91 2 TYR B C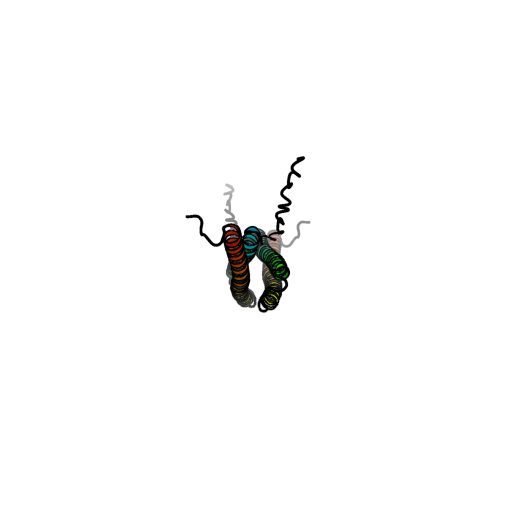A 1
ATOM 892 C C . TYR B 1 2 ? 17.188 -45.5 -52.312 1 32.91 2 TYR B C 1
ATOM 894 O O . TYR B 1 2 ? 16.062 -45.969 -52.094 1 32.91 2 TYR B O 1
ATOM 902 N N . LEU B 1 3 ? 18 -45.688 -51.156 1 34.94 3 LEU B N 1
ATOM 903 C CA . LEU B 1 3 ? 17.828 -45.5 -49.75 1 34.94 3 LEU B CA 1
ATOM 904 C C . LEU B 1 3 ? 17.156 -44.156 -49.469 1 34.94 3 LEU B C 1
ATOM 906 O O . LEU B 1 3 ? 17.625 -43.125 -49.906 1 34.94 3 LEU B O 1
ATOM 910 N N . THR B 1 4 ? 15.789 -44.156 -49.406 1 36.66 4 THR B N 1
ATOM 911 C CA . THR B 1 4 ? 14.82 -43.219 -48.844 1 36.66 4 THR B CA 1
ATOM 912 C C . THR B 1 4 ? 15.336 -42.656 -47.5 1 36.66 4 THR B C 1
ATOM 914 O O . THR B 1 4 ? 15.547 -43.406 -46.562 1 36.66 4 THR B O 1
ATOM 917 N N . LYS B 1 5 ? 16.328 -41.625 -47.625 1 38.62 5 LYS B N 1
ATOM 918 C CA . LYS B 1 5 ? 16.781 -40.812 -46.531 1 38.62 5 LYS B CA 1
ATOM 919 C C . LYS B 1 5 ? 15.594 -40.344 -45.656 1 38.62 5 LYS B C 1
ATOM 921 O O . LYS B 1 5 ? 14.641 -39.75 -46.188 1 38.62 5 LYS B O 1
ATOM 926 N N . ILE B 1 6 ? 15.195 -41.125 -44.594 1 33.5 6 ILE B N 1
ATOM 927 C CA . ILE B 1 6 ? 14.32 -40.938 -43.438 1 33.5 6 ILE B CA 1
ATOM 928 C C . ILE B 1 6 ? 14.578 -39.562 -42.812 1 33.5 6 ILE B C 1
ATOM 930 O O . ILE B 1 6 ? 15.672 -39.312 -42.281 1 33.5 6 ILE B O 1
ATOM 934 N N . ILE B 1 7 ? 14.336 -38.5 -43.531 1 35.59 7 ILE B N 1
ATOM 935 C CA . ILE B 1 7 ? 14.461 -37.188 -42.906 1 35.59 7 ILE B CA 1
ATOM 936 C C . ILE B 1 7 ? 13.727 -37.188 -41.562 1 35.59 7 ILE B C 1
ATOM 938 O O . ILE B 1 7 ? 12.555 -37.562 -41.5 1 35.59 7 ILE B O 1
ATOM 942 N N . PRO B 1 8 ? 14.508 -37.312 -40.406 1 34.22 8 PRO B N 1
ATOM 943 C CA . PRO B 1 8 ? 14 -37.25 -39.031 1 34.22 8 PRO B CA 1
ATOM 944 C C . PRO B 1 8 ? 13.031 -36.062 -38.844 1 34.22 8 PRO B C 1
ATOM 946 O O . PRO B 1 8 ? 13.336 -34.938 -39.219 1 34.22 8 PRO B O 1
ATOM 949 N N . MET B 1 9 ? 11.734 -36.281 -38.906 1 31.73 9 MET B N 1
ATOM 950 C CA . MET B 1 9 ? 10.602 -35.469 -38.5 1 31.73 9 MET B CA 1
ATOM 951 C C . MET B 1 9 ? 10.758 -34.969 -37.062 1 31.73 9 MET B C 1
ATOM 953 O O . MET B 1 9 ? 10.047 -35.406 -36.156 1 31.73 9 MET B O 1
ATOM 957 N N . ALA B 1 10 ? 11.891 -35.062 -36.375 1 31.33 10 ALA B N 1
ATOM 958 C CA . ALA B 1 10 ? 11.656 -34.719 -35 1 31.33 10 ALA B CA 1
ATOM 959 C C . ALA B 1 10 ? 11.109 -33.312 -34.844 1 31.33 10 ALA B C 1
ATOM 961 O O . ALA B 1 10 ? 11.828 -32.344 -35.062 1 31.33 10 ALA B O 1
ATOM 962 N N . LEU B 1 11 ? 9.977 -32.969 -35.5 1 33.94 11 LEU B N 1
ATOM 963 C CA . LEU B 1 11 ? 9.305 -31.75 -35.125 1 33.94 11 LEU B CA 1
ATOM 964 C C . LEU B 1 11 ? 9.227 -31.625 -33.594 1 33.94 11 LEU B C 1
ATOM 966 O O . LEU B 1 11 ? 8.469 -32.344 -32.938 1 33.94 11 LEU B O 1
ATOM 970 N N . LEU B 1 12 ? 10.367 -31.672 -32.812 1 33.19 12 LEU B N 1
ATOM 971 C CA . LEU B 1 12 ? 10.297 -31.328 -31.391 1 33.19 12 LEU B CA 1
ATOM 972 C C . LEU B 1 12 ? 9.383 -30.125 -31.172 1 33.19 12 LEU B C 1
ATOM 974 O O . LEU B 1 12 ? 9.562 -29.078 -31.797 1 33.19 12 LEU B O 1
ATOM 978 N N . THR B 1 13 ? 8.125 -30.422 -30.844 1 31.28 13 THR B N 1
ATOM 979 C CA . THR B 1 13 ? 7.094 -29.562 -30.281 1 31.28 13 THR B CA 1
ATOM 980 C C . THR B 1 13 ? 7.699 -28.578 -29.281 1 31.28 13 THR B C 1
ATOM 982 O O . THR B 1 13 ? 8.344 -28.984 -28.312 1 31.28 13 THR B O 1
ATOM 985 N N . THR B 1 14 ? 8.469 -27.578 -29.75 1 33.28 14 THR B N 1
ATOM 986 C CA . THR B 1 14 ? 8.703 -26.438 -28.859 1 33.28 14 THR B CA 1
ATOM 987 C C . THR B 1 14 ? 7.469 -26.156 -28.016 1 33.28 14 THR B C 1
ATOM 989 O O . THR B 1 14 ? 6.461 -25.672 -28.531 1 33.28 14 THR B O 1
ATOM 992 N N . LEU B 1 15 ? 6.973 -27.203 -27.219 1 35.34 15 LEU B N 1
ATOM 993 C CA . LEU B 1 15 ? 6 -26.781 -26.219 1 35.34 15 LEU B CA 1
ATOM 994 C C . LEU B 1 15 ? 6.289 -25.359 -25.75 1 35.34 15 LEU B C 1
ATOM 996 O O . LEU B 1 15 ? 7.445 -25.016 -25.5 1 35.34 15 LEU B O 1
ATOM 1000 N N . ALA B 1 16 ? 5.488 -24.469 -26.188 1 34.78 16 ALA B N 1
ATOM 1001 C CA . ALA B 1 16 ? 5.277 -23.156 -25.562 1 34.78 16 ALA B CA 1
ATOM 1002 C C . ALA B 1 16 ? 5.402 -23.25 -24.047 1 34.78 16 ALA B C 1
ATOM 1004 O O . ALA B 1 16 ? 4.516 -23.781 -23.375 1 34.78 16 ALA B O 1
ATOM 1005 N N . VAL B 1 17 ? 6.5 -23.812 -23.484 1 37.16 17 VAL B N 1
ATOM 1006 C CA . VAL B 1 17 ? 6.668 -23.625 -22.047 1 37.16 17 VAL B CA 1
ATOM 1007 C C . VAL B 1 17 ? 6.211 -22.234 -21.641 1 37.16 17 VAL B C 1
ATOM 1009 O O . VAL B 1 17 ? 6.797 -21.234 -22.062 1 37.16 17 VAL B O 1
ATOM 1012 N N . ALA B 1 18 ? 4.984 -21.922 -21.797 1 39.03 18 ALA B N 1
ATOM 1013 C CA . ALA B 1 18 ? 4.551 -20.781 -21 1 39.03 18 ALA B CA 1
ATOM 1014 C C . ALA B 1 18 ? 5.355 -20.688 -19.703 1 39.03 18 ALA B C 1
ATOM 1016 O O . ALA B 1 18 ? 5.137 -21.453 -18.766 1 39.03 18 ALA B O 1
ATOM 1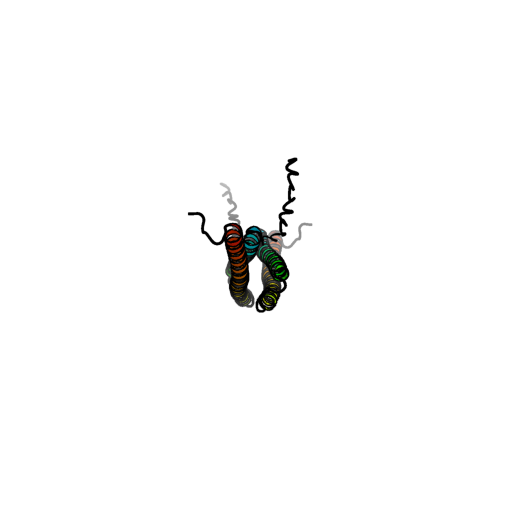017 N N . SER B 1 19 ? 6.668 -20.703 -19.719 1 39.59 19 SER B N 1
ATOM 1018 C CA . SER B 1 19 ? 7.543 -20.422 -18.578 1 39.59 19 SER B CA 1
ATOM 1019 C C . SER B 1 19 ? 6.949 -19.359 -17.656 1 39.59 19 SER B C 1
ATOM 1021 O O . SER B 1 19 ? 6.758 -18.219 -18.078 1 39.59 19 SER B O 1
ATOM 1023 N N . SER B 1 20 ? 5.984 -19.609 -17 1 47.16 20 SER B N 1
ATOM 1024 C CA . SER B 1 20 ? 5.754 -18.719 -15.867 1 47.16 20 SER B CA 1
ATOM 1025 C C . SER B 1 20 ? 7.066 -18.156 -15.328 1 47.16 20 SER B C 1
ATOM 1027 O O . SER B 1 20 ? 7.879 -18.891 -14.766 1 47.16 20 SER B O 1
ATOM 1029 N N . SER B 1 21 ? 7.746 -17.188 -16.016 1 49.19 21 SER B N 1
ATOM 1030 C CA . SER B 1 21 ? 9.07 -16.578 -15.914 1 49.19 21 SER B CA 1
ATOM 1031 C C . SER B 1 21 ? 9.375 -16.125 -14.492 1 49.19 21 SER B C 1
ATOM 1033 O O . SER B 1 21 ? 8.516 -15.555 -13.82 1 49.19 21 SER B O 1
ATOM 1035 N N . PRO B 1 22 ? 10.484 -16.781 -13.883 1 55.38 22 PRO B N 1
ATOM 1036 C CA . PRO B 1 22 ? 11.07 -16.188 -12.68 1 55.38 22 PRO B CA 1
ATOM 1037 C C . PRO B 1 22 ? 10.859 -14.672 -12.602 1 55.38 22 PRO B C 1
ATOM 1039 O O . PRO B 1 22 ? 10.75 -14.117 -11.508 1 55.38 22 PRO B O 1
ATOM 1042 N N . HIS B 1 23 ? 10.625 -14.227 -13.773 1 57.47 23 HIS B N 1
ATOM 1043 C CA . HIS B 1 23 ? 10.469 -12.773 -13.836 1 57.47 23 HIS B CA 1
ATOM 1044 C C . HIS B 1 23 ? 9.125 -12.344 -13.25 1 57.47 23 HIS B C 1
ATOM 1046 O O . HIS B 1 23 ? 9.039 -11.297 -12.602 1 57.47 23 HIS B O 1
ATOM 1052 N N . LEU B 1 24 ? 8.164 -13.18 -13.438 1 58.34 24 LEU B N 1
ATOM 1053 C CA . LEU B 1 24 ? 6.848 -12.797 -12.945 1 58.34 24 LEU B CA 1
ATOM 1054 C C . LEU B 1 24 ? 6.801 -12.859 -11.422 1 58.34 24 LEU B C 1
ATOM 1056 O O . LEU B 1 24 ? 6.227 -11.977 -10.773 1 58.34 24 LEU B O 1
ATOM 1060 N N . GLU B 1 25 ? 7.418 -13.852 -10.867 1 61.22 25 GLU B N 1
ATOM 1061 C CA . GLU B 1 25 ? 7.496 -13.977 -9.414 1 61.22 25 GLU B CA 1
ATOM 1062 C C . GLU B 1 25 ? 8.258 -12.805 -8.805 1 61.22 25 GLU B C 1
ATOM 1064 O O . GLU B 1 25 ? 7.812 -12.227 -7.809 1 61.22 25 GLU B O 1
ATOM 1069 N N . THR B 1 26 ? 9.312 -12.523 -9.531 1 68.88 26 THR B N 1
ATOM 1070 C CA . THR B 1 26 ? 10.133 -11.422 -9.039 1 68.88 26 THR B CA 1
ATOM 1071 C C . THR B 1 26 ? 9.367 -10.102 -9.133 1 68.88 26 THR B C 1
ATOM 1073 O O . THR B 1 26 ? 9.43 -9.273 -8.227 1 68.88 26 THR B O 1
ATOM 1076 N N . ARG B 1 27 ? 8.531 -10.086 -10.086 1 68.88 27 ARG B N 1
ATOM 1077 C CA . ARG B 1 27 ? 7.797 -8.844 -10.289 1 68.88 27 ARG B CA 1
ATOM 1078 C C . ARG B 1 27 ? 6.727 -8.656 -9.219 1 68.88 27 ARG B C 1
ATOM 1080 O O . ARG B 1 27 ? 6.535 -7.555 -8.703 1 68.88 27 ARG B O 1
ATOM 1087 N N . ALA B 1 28 ? 6.004 -9.766 -8.898 1 70.81 28 ALA B N 1
ATOM 1088 C CA . ALA B 1 28 ? 4.957 -9.719 -7.879 1 70.81 28 ALA B CA 1
ATOM 1089 C C . ALA B 1 28 ? 5.539 -9.352 -6.516 1 70.81 28 ALA B C 1
ATOM 1091 O O . ALA B 1 28 ? 5.008 -8.477 -5.824 1 70.81 28 ALA B O 1
ATOM 1092 N N . TYR B 1 29 ? 6.645 -10.008 -6.227 1 74.12 29 TYR B N 1
ATOM 1093 C CA . TYR B 1 29 ? 7.297 -9.75 -4.945 1 74.12 29 TYR B CA 1
ATOM 1094 C C . TYR B 1 29 ? 7.809 -8.32 -4.875 1 74.12 29 TYR B C 1
ATOM 1096 O O . TYR B 1 29 ? 7.602 -7.629 -3.873 1 74.12 29 TYR B O 1
ATOM 1104 N N . ASN B 1 30 ? 8.156 -7.914 -6.012 1 85.75 30 ASN B N 1
ATOM 1105 C CA . ASN B 1 30 ? 8.688 -6.559 -6.043 1 85.75 30 ASN B CA 1
ATOM 1106 C C . ASN B 1 30 ? 7.586 -5.516 -5.891 1 85.75 30 ASN B C 1
ATOM 1108 O O . ASN B 1 30 ? 7.762 -4.52 -5.191 1 85.75 30 ASN B O 1
ATOM 1112 N N . SER B 1 31 ? 6.477 -5.914 -6.457 1 86.81 31 SER B N 1
ATOM 1113 C CA . SER B 1 31 ? 5.395 -4.941 -6.371 1 86.81 31 SER B CA 1
ATOM 1114 C C . SER B 1 31 ? 4.832 -4.867 -4.957 1 86.81 31 SER B C 1
ATOM 1116 O O . SER B 1 31 ? 4.523 -3.779 -4.461 1 86.81 31 SER B O 1
ATOM 1118 N N . CYS B 1 32 ? 4.746 -6.004 -4.301 1 94.19 32 CYS B N 1
ATOM 1119 C CA . CYS B 1 32 ? 4.32 -6.023 -2.908 1 94.19 32 CYS B CA 1
ATOM 1120 C C . CYS B 1 32 ? 5.332 -5.305 -2.02 1 94.19 32 CYS B C 1
ATOM 1122 O O . CYS B 1 32 ? 4.949 -4.535 -1.136 1 94.19 32 CYS B O 1
ATOM 1124 N N . GLN B 1 33 ? 6.531 -5.555 -2.322 1 94.25 33 GLN B N 1
ATOM 1125 C CA . GLN B 1 33 ? 7.582 -4.922 -1.532 1 94.25 33 GLN B CA 1
ATOM 1126 C C . GLN B 1 33 ? 7.555 -3.404 -1.695 1 94.25 33 GLN B C 1
ATOM 1128 O O . GLN B 1 33 ? 7.703 -2.666 -0.719 1 94.25 33 GLN B O 1
ATOM 1133 N N . ASP B 1 34 ? 7.348 -2.963 -2.932 1 92.94 34 ASP B N 1
ATOM 1134 C CA . ASP B 1 34 ? 7.238 -1.529 -3.186 1 92.94 34 ASP B CA 1
ATOM 1135 C C . ASP B 1 34 ? 6.062 -0.925 -2.42 1 92.94 34 ASP B C 1
ATOM 1137 O O . ASP B 1 34 ? 6.191 0.138 -1.81 1 92.94 34 ASP B O 1
ATOM 1141 N N . ALA B 1 35 ? 4.973 -1.575 -2.473 1 95.94 35 ALA B N 1
ATOM 1142 C CA . ALA B 1 35 ? 3.785 -1.104 -1.766 1 95.94 35 ALA B CA 1
ATOM 1143 C C . ALA B 1 35 ? 4.039 -1.023 -0.262 1 95.94 35 ALA B C 1
ATOM 1145 O O . ALA B 1 35 ? 3.689 -0.03 0.38 1 95.94 35 ALA B O 1
ATOM 1146 N N . GLU B 1 36 ? 4.656 -2.029 0.248 1 96 36 GLU B N 1
ATOM 1147 C CA . GLU B 1 36 ? 4.918 -2.102 1.683 1 96 36 GLU B CA 1
ATOM 1148 C C . GLU B 1 36 ? 5.875 -0.997 2.125 1 96 36 GLU B C 1
ATOM 1150 O O . GLU B 1 36 ? 5.672 -0.378 3.172 1 96 36 GLU B O 1
ATOM 1155 N N . LEU B 1 37 ? 6.852 -0.807 1.312 1 95.12 37 LEU B N 1
ATOM 1156 C CA . LEU B 1 37 ? 7.797 0.262 1.618 1 95.12 37 LEU B CA 1
ATOM 1157 C C . LEU B 1 37 ? 7.113 1.624 1.563 1 95.12 37 LEU B C 1
ATOM 1159 O O . LEU B 1 37 ? 7.348 2.479 2.42 1 95.12 37 LEU B O 1
ATOM 1163 N N . GLY B 1 38 ? 6.336 1.836 0.545 1 94.94 38 GLY B N 1
ATOM 1164 C CA . GLY B 1 38 ? 5.574 3.07 0.451 1 94.94 38 GLY B CA 1
ATOM 1165 C C . GLY B 1 38 ? 4.668 3.303 1.645 1 94.94 38 GLY B C 1
ATOM 1166 O O . GLY B 1 38 ? 4.617 4.41 2.186 1 94.94 38 GLY B O 1
ATOM 1167 N N . LEU B 1 39 ? 4.008 2.297 2.053 1 97.38 39 LEU B N 1
ATOM 1168 C CA . LEU B 1 39 ? 3.107 2.391 3.195 1 97.38 39 LEU B CA 1
ATOM 1169 C C . LEU B 1 39 ? 3.879 2.705 4.473 1 97.38 39 LEU B C 1
ATOM 1171 O O . LEU B 1 39 ? 3.457 3.551 5.266 1 97.38 39 LEU B O 1
ATOM 1175 N N . SER B 1 40 ? 4.984 2.025 4.672 1 96.88 40 SER B N 1
ATOM 1176 C CA . SER B 1 40 ? 5.812 2.271 5.848 1 96.88 40 SER B CA 1
ATOM 1177 C C . SER B 1 40 ? 6.293 3.719 5.895 1 96.88 40 SER B C 1
ATOM 1179 O O . SER B 1 40 ? 6.266 4.355 6.949 1 96.88 40 SER B O 1
ATOM 1181 N N . ARG B 1 41 ? 6.719 4.219 4.773 1 95.62 41 ARG B N 1
ATOM 1182 C CA . ARG B 1 41 ? 7.168 5.605 4.695 1 95.62 41 ARG B CA 1
ATOM 1183 C C . ARG B 1 41 ? 6.023 6.57 4.977 1 95.62 41 ARG B C 1
ATOM 1185 O O . ARG B 1 41 ? 6.195 7.551 5.707 1 95.62 41 ARG B O 1
ATOM 1192 N N . ALA B 1 42 ? 4.887 6.293 4.406 1 96.31 42 ALA B N 1
ATOM 1193 C CA . ALA B 1 42 ? 3.723 7.148 4.633 1 96.31 42 ALA B CA 1
ATOM 1194 C C . ALA B 1 42 ? 3.359 7.195 6.113 1 96.31 42 ALA B C 1
ATOM 1196 O O . ALA B 1 42 ? 3.121 8.273 6.668 1 96.31 42 ALA B O 1
ATOM 1197 N N . ILE B 1 43 ? 3.32 6.027 6.707 1 97.31 43 ILE B N 1
ATOM 1198 C CA . ILE B 1 43 ? 2.965 5.945 8.117 1 97.31 43 ILE B CA 1
ATOM 1199 C C . ILE B 1 43 ? 3.973 6.734 8.953 1 97.31 43 ILE B C 1
ATOM 1201 O O . ILE B 1 43 ? 3.59 7.484 9.852 1 97.31 43 ILE B O 1
ATOM 1205 N N . ALA B 1 44 ? 5.25 6.621 8.648 1 95.88 44 ALA B N 1
ATOM 1206 C CA . ALA B 1 44 ? 6.297 7.344 9.367 1 95.88 44 ALA B CA 1
ATOM 1207 C C . ALA B 1 44 ? 6.133 8.852 9.195 1 95.88 44 ALA B C 1
ATOM 1209 O O . ALA B 1 44 ? 6.211 9.602 10.172 1 95.88 44 ALA B O 1
ATOM 1210 N N . VAL B 1 45 ? 5.895 9.305 8.031 1 94.25 45 VAL B N 1
ATOM 1211 C CA . VAL B 1 45 ? 5.758 10.727 7.738 1 94.25 45 VAL B CA 1
ATOM 1212 C C . VAL B 1 45 ? 4.508 11.273 8.422 1 94.25 45 VAL B C 1
ATOM 1214 O O . VAL B 1 45 ? 4.566 12.305 9.094 1 94.25 45 VAL B O 1
ATOM 1217 N N . PHE B 1 46 ? 3.438 10.578 8.297 1 96.25 46 PHE B N 1
ATOM 1218 C CA . PHE B 1 46 ? 2.195 11.031 8.914 1 96.25 46 PHE B CA 1
ATOM 1219 C C . PHE B 1 46 ? 2.336 11.094 10.43 1 96.25 46 PHE B C 1
ATOM 1221 O O . PHE B 1 46 ? 1.838 12.031 11.062 1 96.25 46 PHE B O 1
ATOM 1228 N N . THR B 1 47 ? 2.945 10.07 10.938 1 96.44 47 THR B N 1
ATOM 1229 C CA . THR B 1 47 ? 3.166 10.047 12.375 1 96.44 47 THR B CA 1
ATOM 1230 C C . THR B 1 47 ? 4.016 11.234 12.812 1 96.44 47 THR B C 1
ATOM 1232 O O . THR B 1 47 ? 3.682 11.922 13.781 1 96.44 47 THR B O 1
ATOM 1235 N N . SER B 1 48 ? 5.047 11.516 12.125 1 94.88 48 SER B N 1
ATOM 1236 C CA . SER B 1 48 ? 5.941 12.617 12.438 1 94.88 48 SER B CA 1
ATOM 1237 C C . SER B 1 48 ? 5.223 13.961 12.336 1 94.88 48 SER B C 1
ATOM 1239 O O . SER B 1 48 ? 5.34 14.805 13.234 1 94.88 48 SER B O 1
ATOM 1241 N N . GLU B 1 49 ? 4.508 14.07 11.32 1 93.38 49 GLU B N 1
ATOM 1242 C CA . GLU B 1 49 ? 3.777 15.32 11.125 1 93.38 49 GLU B CA 1
ATOM 1243 C C . GLU B 1 49 ? 2.701 15.508 12.188 1 93.38 49 GLU B C 1
ATOM 1245 O O . GLU B 1 49 ? 2.531 16.609 12.719 1 93.38 49 GLU B O 1
ATOM 1250 N N . SER B 1 50 ? 2.016 14.469 12.406 1 94.5 50 SER B N 1
ATOM 1251 C CA . SER B 1 50 ? 1 14.508 13.453 1 94.5 50 SER B CA 1
ATOM 1252 C C . SER B 1 50 ? 1.601 14.93 14.789 1 94.5 50 SER B C 1
ATOM 1254 O O . SER B 1 50 ? 1.062 15.797 15.469 1 94.5 50 SER B O 1
ATOM 1256 N N . ASN B 1 51 ? 2.721 14.398 15.125 1 94.12 51 ASN B N 1
ATOM 1257 C CA . ASN B 1 51 ? 3.387 14.703 16.391 1 94.12 51 ASN B CA 1
ATOM 1258 C C . ASN B 1 51 ? 3.918 16.125 16.406 1 94.12 51 ASN B C 1
ATOM 1260 O O . ASN B 1 51 ? 3.916 16.781 17.453 1 94.12 51 ASN B O 1
ATOM 1264 N N . GLY B 1 52 ? 4.305 16.594 15.32 1 92.56 52 GLY B N 1
ATOM 1265 C CA . GLY B 1 52 ? 4.848 17.938 15.219 1 92.56 52 GLY B CA 1
ATOM 1266 C C . GLY B 1 52 ? 3.809 19.016 15.445 1 92.56 52 GLY B C 1
ATOM 1267 O O . GLY B 1 52 ? 4.156 20.172 15.703 1 92.56 52 GLY B O 1
ATOM 1268 N N . LEU B 1 53 ? 2.594 18.656 15.445 1 93.44 53 LEU B N 1
ATOM 1269 C CA . LEU B 1 53 ? 1.513 19.625 15.617 1 93.44 53 LEU B CA 1
ATOM 1270 C C . LEU B 1 53 ? 1.275 19.922 17.094 1 93.44 53 LEU B C 1
ATOM 1272 O O . LEU B 1 53 ? 0.618 20.906 17.438 1 93.44 53 LEU B O 1
ATOM 1276 N N . GLY B 1 54 ? 1.719 19 17.969 1 91.81 54 GLY B N 1
ATOM 1277 C CA . GLY B 1 54 ? 1.562 19.234 19.391 1 91.81 54 GLY B CA 1
ATOM 1278 C C . GLY B 1 54 ? 0.116 19.406 19.812 1 91.81 54 GLY B C 1
ATOM 1279 O O . GLY B 1 54 ? -0.734 18.578 19.5 1 91.81 54 GLY B O 1
ATOM 1280 N N . ALA B 1 55 ? -0.121 20.594 20.375 1 91.12 55 ALA B N 1
ATOM 1281 C CA . ALA B 1 55 ? -1.447 20.891 20.906 1 91.12 55 ALA B CA 1
ATOM 1282 C C . ALA B 1 55 ? -2.451 21.156 19.797 1 91.12 55 ALA B C 1
ATOM 1284 O O . ALA B 1 55 ? -3.662 21.094 20.016 1 91.12 55 ALA B O 1
ATOM 1285 N N . GLN B 1 56 ? -2.031 21.5 18.594 1 90.69 56 GLN B N 1
ATOM 1286 C CA . GLN B 1 56 ? -2.908 21.797 17.469 1 90.69 56 GLN B CA 1
ATOM 1287 C C . GLN B 1 56 ? -3.273 20.531 16.688 1 90.69 56 GLN B C 1
ATOM 1289 O O . GLN B 1 56 ? -3.955 20.594 15.664 1 90.69 56 GLN B O 1
ATOM 1294 N N . ARG B 1 57 ? -2.895 19.375 17.219 1 94.44 57 ARG B N 1
ATOM 1295 C CA . ARG B 1 57 ? -3.156 18.109 16.531 1 94.44 57 ARG B CA 1
ATOM 1296 C C . ARG B 1 57 ? -4.645 17.781 16.562 1 94.44 57 ARG B C 1
ATOM 1298 O O . ARG B 1 57 ? -5.227 17.609 17.641 1 94.44 57 ARG B O 1
ATOM 1305 N N . PRO B 1 58 ? -5.184 17.594 15.32 1 95.5 58 PRO B N 1
ATOM 1306 C CA . PRO B 1 58 ? -6.562 17.109 15.32 1 95.5 58 PRO B CA 1
ATOM 1307 C C . PRO B 1 58 ? -6.715 15.75 15.992 1 95.5 58 PRO B C 1
ATOM 1309 O O . PRO B 1 58 ? -5.887 14.859 15.781 1 95.5 58 PRO B O 1
ATOM 1312 N N . LYS B 1 59 ? -7.758 15.625 16.703 1 96.62 59 LYS B N 1
ATOM 1313 C CA . LYS B 1 59 ? -7.984 14.406 17.469 1 96.62 59 LYS B CA 1
ATOM 1314 C C . LYS B 1 59 ? -8.211 13.211 16.547 1 96.62 59 LYS B C 1
ATOM 1316 O O . LYS B 1 59 ? -8.016 12.062 16.953 1 96.62 59 LYS B O 1
ATOM 1321 N N . GLU B 1 60 ? -8.602 13.461 15.312 1 97.19 60 GLU B N 1
ATOM 1322 C CA . GLU B 1 60 ? -8.922 12.414 14.352 1 97.19 60 GLU B CA 1
ATOM 1323 C C . GLU B 1 60 ? -7.652 11.797 13.766 1 97.19 60 GLU B C 1
ATOM 1325 O O . GLU B 1 60 ? -7.691 10.688 13.227 1 97.19 60 GLU B O 1
ATOM 1330 N N . LEU B 1 61 ? -6.574 12.453 13.883 1 97.5 61 LEU B N 1
ATOM 1331 C CA . LEU B 1 61 ? -5.387 12.078 13.125 1 97.5 61 LEU B CA 1
ATOM 1332 C C . LEU B 1 61 ? -4.777 10.797 13.68 1 97.5 61 LEU B C 1
ATOM 1334 O O . LEU B 1 61 ? -4.523 9.852 12.93 1 97.5 61 LEU B O 1
ATOM 1338 N N . PRO B 1 62 ? -4.574 10.711 15.031 1 97.56 62 PRO B N 1
ATOM 1339 C CA . PRO B 1 62 ? -3.908 9.508 15.531 1 97.56 62 PRO B CA 1
ATOM 1340 C C . PRO B 1 62 ? -4.68 8.234 15.211 1 97.56 62 PRO B C 1
ATOM 1342 O O . PRO B 1 62 ? -4.098 7.266 14.711 1 97.56 62 PRO B O 1
ATOM 1345 N N . PRO B 1 63 ? -6.004 8.234 15.391 1 98.38 63 PRO B N 1
ATOM 1346 C CA . PRO B 1 63 ? -6.727 7.012 15.039 1 98.38 63 PRO B CA 1
ATOM 1347 C C . PRO B 1 63 ? -6.66 6.691 13.547 1 98.38 63 PRO B C 1
ATOM 1349 O O . PRO B 1 63 ? -6.621 5.52 13.164 1 98.38 63 PRO B O 1
ATOM 1352 N N . LEU B 1 64 ? -6.656 7.637 12.734 1 98.38 64 LEU B N 1
ATOM 1353 C CA . LEU B 1 64 ? -6.562 7.406 11.297 1 98.38 64 LEU B CA 1
ATOM 1354 C C . LEU B 1 64 ? -5.207 6.812 10.93 1 98.38 64 LEU B C 1
ATOM 1356 O O . LEU B 1 64 ? -5.125 5.902 10.102 1 98.38 64 LEU B O 1
ATOM 1360 N N . ILE B 1 65 ? -4.191 7.277 11.531 1 98.12 65 ILE B N 1
ATOM 1361 C CA . ILE B 1 65 ? -2.846 6.777 11.281 1 98.12 65 ILE B CA 1
ATOM 1362 C C . ILE B 1 65 ? -2.729 5.34 11.781 1 98.12 65 ILE B C 1
ATOM 1364 O O . ILE B 1 65 ? -2.105 4.496 11.125 1 98.12 65 ILE B O 1
ATOM 1368 N N . GLN B 1 66 ? -3.33 5.125 12.898 1 98.56 66 GLN B N 1
ATOM 1369 C CA . GLN B 1 66 ? -3.346 3.766 13.43 1 98.56 66 GLN B CA 1
ATOM 1370 C C . GLN B 1 66 ? -4.09 2.816 12.5 1 98.56 66 GLN B C 1
ATOM 1372 O O . GLN B 1 66 ? -3.662 1.68 12.289 1 98.56 66 GLN B O 1
ATOM 1377 N N . GLN B 1 67 ? -5.168 3.256 11.984 1 98.62 67 GLN B N 1
ATOM 1378 C CA . GLN B 1 67 ? -5.906 2.443 11.023 1 98.62 67 GLN B CA 1
ATOM 1379 C C . GLN B 1 67 ? -5.066 2.16 9.781 1 98.62 67 GLN B C 1
ATOM 1381 O O . GLN B 1 67 ? -5.07 1.04 9.266 1 98.62 67 GLN B O 1
ATOM 1386 N N . LEU B 1 68 ? -4.395 3.148 9.32 1 98.38 68 LEU B N 1
ATOM 1387 C CA . LEU B 1 68 ? -3.508 2.961 8.18 1 98.38 68 LEU B CA 1
ATOM 1388 C C . LEU B 1 68 ? -2.457 1.896 8.469 1 98.38 68 LEU B C 1
ATOM 1390 O O . LEU B 1 68 ? -2.162 1.056 7.621 1 98.38 68 LEU B O 1
ATOM 1394 N N . SER B 1 69 ? -1.908 1.945 9.633 1 98.31 69 SER B N 1
ATOM 1395 C CA . SER B 1 69 ? -0.922 0.955 10.047 1 98.31 69 SER B CA 1
ATOM 1396 C C . SER B 1 69 ? -1.519 -0.448 10.062 1 98.31 69 SER B C 1
ATOM 1398 O O . SER B 1 69 ? -0.886 -1.401 9.602 1 98.31 69 SER B O 1
ATOM 1400 N N . THR B 1 70 ? -2.736 -0.583 10.531 1 98.5 70 THR B N 1
ATOM 1401 C CA . THR B 1 70 ? -3.412 -1.875 10.594 1 98.5 70 THR B CA 1
ATOM 1402 C C . THR B 1 70 ? -3.691 -2.408 9.188 1 98.5 70 THR B C 1
ATOM 1404 O O . THR B 1 70 ? -3.447 -3.582 8.906 1 98.5 70 THR B O 1
ATOM 1407 N N . GLU B 1 71 ? -4.164 -1.534 8.391 1 98.19 71 GLU B N 1
ATOM 1408 C CA . GLU B 1 71 ? -4.434 -1.933 7.012 1 98.19 71 GLU B CA 1
ATOM 1409 C C . GLU B 1 71 ? -3.15 -2.34 6.293 1 98.19 71 GLU B C 1
ATOM 1411 O O . GLU B 1 71 ? -3.16 -3.248 5.461 1 98.19 71 GLU B O 1
ATOM 1416 N N . SER B 1 72 ? -2.061 -1.635 6.594 1 98.12 72 SER B N 1
ATOM 1417 C CA . SER B 1 72 ? -0.774 -1.979 6 1 98.12 72 SER B CA 1
ATOM 1418 C C . SER B 1 72 ? -0.358 -3.398 6.367 1 98.12 72 SER B C 1
ATOM 1420 O O . SER B 1 72 ? 0.197 -4.125 5.539 1 98.12 72 SER B O 1
ATOM 1422 N N . GLN B 1 73 ? -0.632 -3.826 7.578 1 98 73 GLN B N 1
ATOM 1423 C CA . GLN B 1 73 ? -0.32 -5.188 8.008 1 98 73 GLN B CA 1
ATOM 1424 C C . GLN B 1 73 ? -1.187 -6.207 7.273 1 98 73 GLN B C 1
ATOM 1426 O O . GLN B 1 73 ? -0.717 -7.289 6.922 1 98 73 GLN B O 1
ATOM 1431 N N . THR B 1 74 ? -2.395 -5.852 7.074 1 98.38 74 THR B N 1
ATOM 1432 C CA . THR B 1 74 ? -3.289 -6.723 6.32 1 98.38 74 THR B CA 1
ATOM 1433 C C . THR B 1 74 ? -2.781 -6.914 4.895 1 98.38 74 THR B C 1
ATOM 1435 O O . THR B 1 74 ? -2.787 -8.031 4.375 1 98.38 74 THR B O 1
ATOM 1438 N N . ILE B 1 75 ? -2.303 -5.824 4.312 1 98.06 75 ILE B N 1
ATOM 1439 C CA . ILE B 1 75 ? -1.757 -5.879 2.963 1 98.06 75 ILE B CA 1
ATOM 1440 C C . ILE B 1 75 ? -0.548 -6.812 2.932 1 98.06 75 ILE B C 1
ATOM 1442 O O . ILE B 1 75 ? -0.418 -7.637 2.025 1 98.06 75 ILE B O 1
ATOM 1446 N N . LYS B 1 76 ? 0.3 -6.691 3.889 1 97.31 76 LYS B N 1
ATOM 1447 C CA . LYS B 1 76 ? 1.481 -7.547 3.975 1 97.31 76 LYS B CA 1
ATOM 1448 C C . LYS B 1 76 ? 1.094 -9.023 4.031 1 97.31 76 LYS B C 1
ATOM 1450 O O . LYS B 1 76 ? 1.689 -9.852 3.344 1 97.31 76 LYS B O 1
ATOM 1455 N N . LYS B 1 77 ? 0.133 -9.336 4.773 1 97.94 77 LYS B N 1
ATOM 1456 C CA . LYS B 1 77 ? -0.332 -10.711 4.922 1 97.94 77 LYS B CA 1
ATOM 1457 C C . LYS B 1 77 ? -0.933 -11.234 3.617 1 97.94 77 LYS B C 1
ATOM 1459 O O . LYS B 1 77 ? -0.664 -12.359 3.211 1 97.94 77 LYS B O 1
ATOM 1464 N N . LEU B 1 78 ? -1.734 -10.383 3.025 1 97.81 78 LEU B N 1
ATOM 1465 C CA . LEU B 1 78 ? -2.365 -10.773 1.769 1 97.81 78 LEU B CA 1
ATOM 1466 C C . LEU B 1 78 ? -1.317 -11.031 0.69 1 97.81 78 LEU B C 1
ATOM 1468 O O . LEU B 1 78 ? -1.395 -12.023 -0.036 1 97.81 78 LEU B O 1
ATOM 1472 N N . CYS B 1 79 ? -0.37 -10.148 0.6 1 96.81 79 CYS B N 1
ATOM 1473 C CA . CYS B 1 79 ? 0.707 -10.312 -0.372 1 96.81 79 CYS B CA 1
ATOM 1474 C C . CYS B 1 79 ? 1.45 -11.625 -0.154 1 96.81 79 CYS B C 1
ATOM 1476 O O . CYS B 1 79 ? 1.714 -12.359 -1.108 1 96.81 79 CYS B O 1
ATOM 1478 N N . ALA B 1 80 ? 1.77 -11.914 1.085 1 95.44 80 ALA B N 1
ATOM 1479 C CA . ALA B 1 80 ? 2.477 -13.148 1.412 1 95.44 80 ALA B CA 1
ATOM 1480 C C . ALA B 1 80 ? 1.649 -14.375 1.032 1 95.44 80 ALA B C 1
ATOM 1482 O O . ALA B 1 80 ? 2.176 -15.336 0.467 1 95.44 80 ALA B O 1
ATOM 1483 N N . GLN B 1 81 ? 0.394 -14.383 1.297 1 96.75 81 GLN B N 1
ATOM 1484 C CA . GLN B 1 81 ? -0.49 -15.5 1.002 1 96.75 81 GLN B CA 1
ATOM 1485 C C . GLN B 1 81 ? -0.607 -15.727 -0.503 1 96.75 81 GLN B C 1
ATOM 1487 O O . GLN B 1 81 ? -0.485 -16.859 -0.977 1 96.75 81 GLN B O 1
ATOM 1492 N N . ILE B 1 82 ? -0.817 -14.648 -1.162 1 96.94 82 ILE B N 1
ATOM 1493 C CA . ILE B 1 82 ? -0.997 -14.742 -2.607 1 96.94 82 ILE B CA 1
ATOM 1494 C C . ILE B 1 82 ? 0.301 -15.219 -3.26 1 96.94 82 ILE B C 1
ATOM 1496 O O . ILE B 1 82 ? 0.29 -16.141 -4.082 1 96.94 82 ILE B O 1
ATOM 1500 N N . SER B 1 83 ? 1.383 -14.578 -2.889 1 94.56 83 SER B N 1
ATOM 1501 C CA . SER B 1 83 ? 2.676 -14.984 -3.43 1 94.56 83 SER B CA 1
ATOM 1502 C C . SER B 1 83 ? 2.971 -16.453 -3.127 1 94.56 83 SER B C 1
ATOM 1504 O O . SER B 1 83 ? 3.504 -17.172 -3.973 1 94.56 83 SER B O 1
ATOM 1506 N N . GLY B 1 84 ? 2.674 -16.875 -1.949 1 93.94 84 GLY B N 1
ATOM 1507 C CA . GLY B 1 84 ? 2.889 -18.266 -1.577 1 93.94 84 GLY B CA 1
ATOM 1508 C C . GLY B 1 84 ? 2.094 -19.234 -2.426 1 93.94 84 GLY B C 1
ATOM 1509 O O . GLY B 1 84 ? 2.611 -20.281 -2.832 1 93.94 84 GLY B O 1
ATOM 1510 N N . LEU B 1 85 ? 0.867 -18.891 -2.641 1 95.19 85 LEU B N 1
ATOM 1511 C CA . LEU B 1 85 ? 0.017 -19.75 -3.469 1 95.19 85 LEU B CA 1
ATOM 1512 C C . LEU B 1 85 ? 0.554 -19.828 -4.895 1 95.19 85 LEU B C 1
ATOM 1514 O O . LEU B 1 85 ? 0.592 -20.906 -5.484 1 95.19 85 LEU B O 1
ATOM 1518 N N . LEU B 1 86 ? 0.944 -18.75 -5.391 1 93.94 86 LEU B N 1
ATOM 1519 C CA . LEU B 1 86 ? 1.469 -18.703 -6.754 1 93.94 86 LEU B CA 1
ATOM 1520 C C . LEU B 1 86 ? 2.787 -19.469 -6.855 1 93.94 86 LEU B C 1
ATOM 1522 O O . LEU B 1 86 ? 3.018 -20.188 -7.828 1 93.94 86 LEU B O 1
ATOM 1526 N N . ASP B 1 87 ? 3.611 -19.328 -5.863 1 91.38 87 ASP B N 1
ATOM 1527 C CA . ASP B 1 87 ? 4.875 -20.062 -5.82 1 91.38 87 ASP B CA 1
ATOM 1528 C C . ASP B 1 87 ? 4.641 -21.562 -5.801 1 91.38 87 ASP B C 1
ATOM 1530 O O . ASP B 1 87 ? 5.316 -22.312 -6.512 1 91.38 87 ASP B O 1
ATOM 1534 N N . LYS B 1 88 ? 3.748 -21.906 -5.016 1 93.56 88 LYS B N 1
ATOM 1535 C CA . LYS B 1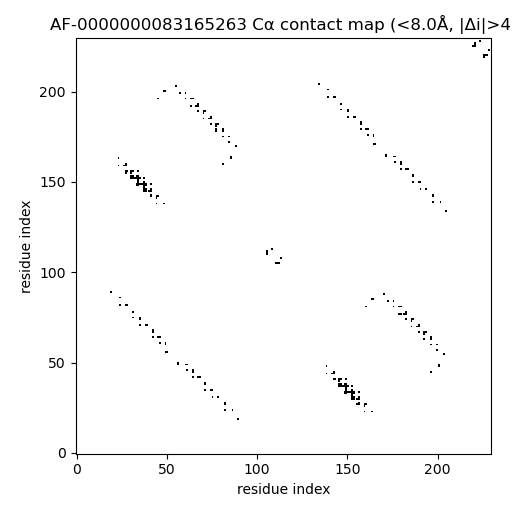 88 ? 3.42 -23.328 -4.938 1 93.56 88 LYS B CA 1
ATOM 1536 C C . LYS B 1 88 ? 2.955 -23.859 -6.289 1 93.56 88 LYS B C 1
ATOM 1538 O O . LYS B 1 88 ? 3.355 -24.953 -6.707 1 93.56 88 LYS B O 1
ATOM 1543 N N . GLN B 1 89 ? 2.148 -23.125 -6.941 1 92.81 89 GLN B N 1
ATOM 1544 C CA . GLN B 1 89 ? 1.676 -23.531 -8.258 1 92.81 89 GLN B CA 1
ATOM 1545 C C . GLN B 1 89 ? 2.828 -23.609 -9.258 1 92.81 89 GLN B C 1
ATOM 1547 O O . GLN B 1 89 ? 2.881 -24.531 -10.078 1 92.81 89 GLN B O 1
ATOM 1552 N N . HIS B 1 90 ? 3.631 -22.734 -9.188 1 89.75 90 HIS B N 1
ATOM 1553 C CA . HIS B 1 90 ? 4.805 -22.75 -10.055 1 89.75 90 HIS B CA 1
ATOM 1554 C C . HIS B 1 90 ? 5.652 -24 -9.797 1 89.75 90 HIS B C 1
ATOM 1556 O O . HIS B 1 90 ? 6.059 -24.672 -10.742 1 89.75 90 HIS B O 1
ATOM 1562 N N . GLN B 1 91 ? 5.883 -24.297 -8.586 1 91.62 91 GLN B N 1
ATOM 1563 C CA . GLN B 1 91 ? 6.676 -25.469 -8.227 1 91.62 91 GLN B CA 1
ATOM 1564 C C . GLN B 1 91 ? 6.008 -26.75 -8.711 1 91.62 91 GLN B C 1
ATOM 1566 O O . GLN B 1 91 ? 6.68 -27.672 -9.195 1 91.62 91 GLN B O 1
ATOM 1571 N N . ASN B 1 92 ? 4.73 -26.781 -8.578 1 91.62 92 ASN B N 1
ATOM 1572 C CA . ASN B 1 92 ? 3.986 -27.938 -9.055 1 91.62 92 ASN B CA 1
ATOM 1573 C C . ASN B 1 92 ? 4.141 -28.125 -10.562 1 91.62 92 ASN B C 1
ATOM 1575 O O . ASN B 1 92 ? 4.328 -29.234 -11.047 1 91.62 92 ASN B O 1
ATOM 1579 N N . ARG B 1 93 ? 4.098 -27.109 -11.227 1 89.06 93 ARG B N 1
ATOM 1580 C CA . ARG B 1 93 ? 4.234 -27.156 -12.68 1 89.06 93 ARG B CA 1
ATOM 1581 C C . ARG B 1 93 ? 5.637 -27.609 -13.078 1 89.06 93 ARG B C 1
ATOM 1583 O O . ARG B 1 93 ? 5.793 -28.469 -13.945 1 89.06 93 ARG B O 1
ATOM 1590 N N . VAL B 1 94 ? 6.602 -27.047 -12.438 1 88.88 94 VAL B N 1
ATOM 1591 C CA . VAL B 1 94 ? 7.988 -27.406 -12.727 1 88.88 94 VAL B CA 1
ATOM 1592 C C . VAL B 1 94 ? 8.219 -28.875 -12.43 1 88.88 94 VAL B C 1
ATOM 1594 O O . VAL B 1 94 ? 8.844 -29.594 -13.219 1 88.88 94 VAL B O 1
ATOM 1597 N N . ASN B 1 95 ? 7.711 -29.328 -11.367 1 92.06 95 ASN B N 1
ATOM 1598 C CA . ASN B 1 95 ? 7.852 -30.734 -10.992 1 92.06 95 ASN B CA 1
ATOM 1599 C C . ASN B 1 95 ? 7.168 -31.656 -12 1 92.06 95 ASN B C 1
ATOM 1601 O O . ASN B 1 95 ? 7.703 -32.719 -12.344 1 92.06 95 ASN B O 1
ATOM 1605 N N . SER B 1 96 ? 6.051 -31.25 -12.477 1 90.31 96 SER B N 1
ATOM 1606 C CA . SER B 1 96 ? 5.324 -32.031 -13.461 1 90.31 96 SER B CA 1
ATOM 1607 C C . SER B 1 96 ? 6.082 -32.125 -14.781 1 90.31 96 SER B C 1
ATOM 1609 O O . SER B 1 96 ? 6.156 -33.188 -15.406 1 90.31 96 SER B O 1
ATOM 1611 N N . GLU B 1 97 ? 6.633 -31 -15.094 1 89.06 97 GLU B N 1
ATOM 1612 C CA . GLU B 1 97 ? 7.406 -30.938 -16.328 1 89.06 97 GLU B CA 1
ATOM 1613 C C . GLU B 1 97 ? 8.664 -31.797 -16.234 1 89.06 97 GLU B C 1
ATOM 1615 O O . GLU B 1 97 ? 9.016 -32.5 -17.172 1 89.06 97 GLU B O 1
ATOM 1620 N N . ASN B 1 98 ? 9.266 -31.719 -15.102 1 89.81 98 ASN B N 1
ATOM 1621 C CA . ASN B 1 98 ? 10.461 -32.531 -14.883 1 89.81 98 ASN B CA 1
ATOM 1622 C C . ASN B 1 98 ? 10.156 -34.031 -14.906 1 89.81 98 ASN B C 1
ATOM 1624 O O . ASN B 1 98 ? 10.922 -34.812 -15.469 1 89.81 98 ASN B O 1
ATOM 1628 N N . LYS B 1 99 ? 9.125 -34.344 -14.359 1 90.88 99 LYS B N 1
ATOM 1629 C CA . LYS B 1 99 ? 8.719 -35.75 -14.359 1 90.88 99 LYS B CA 1
ATOM 1630 C C . LYS B 1 99 ? 8.398 -36.25 -15.773 1 90.88 99 LYS B C 1
ATOM 1632 O O . LYS B 1 99 ? 8.781 -37.344 -16.156 1 90.88 99 LYS B O 1
ATOM 1637 N N . ALA B 1 100 ? 7.75 -35.375 -16.422 1 89.69 100 ALA B N 1
ATOM 1638 C CA . ALA B 1 100 ? 7.402 -35.719 -17.812 1 89.69 100 ALA B CA 1
ATOM 1639 C C . ALA B 1 100 ? 8.656 -35.906 -18.656 1 89.69 100 ALA B C 1
ATOM 1641 O O . ALA B 1 100 ? 8.734 -36.812 -19.484 1 89.69 100 ALA B O 1
ATOM 1642 N N . ASP B 1 101 ? 9.578 -35.062 -18.422 1 89.25 101 ASP B N 1
ATOM 1643 C CA . ASP B 1 101 ? 10.836 -35.125 -19.156 1 89.25 101 ASP B CA 1
ATOM 1644 C C . ASP B 1 101 ? 11.625 -36.375 -18.812 1 89.25 101 ASP B C 1
ATOM 1646 O O . ASP B 1 101 ? 12.203 -37 -19.688 1 89.25 101 ASP B O 1
ATOM 1650 N N . LYS B 1 102 ? 11.641 -36.688 -17.594 1 88.38 102 LYS B N 1
ATOM 1651 C CA . LYS B 1 102 ? 1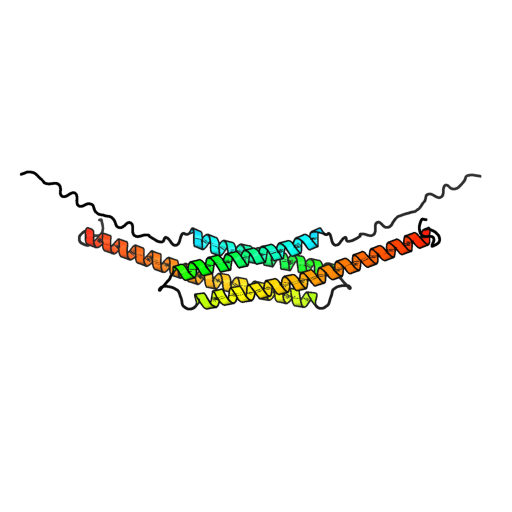2.328 -37.875 -17.156 1 88.38 102 LYS B CA 1
ATOM 1652 C C . LYS B 1 102 ? 11.68 -39.125 -17.734 1 88.38 102 LYS B C 1
ATOM 1654 O O . LYS B 1 102 ? 12.375 -40.031 -18.203 1 88.38 102 LYS B O 1
ATOM 1659 N N . ASP B 1 103 ? 10.375 -39.156 -17.766 1 89.38 103 ASP B N 1
ATOM 1660 C CA . ASP B 1 103 ? 9.641 -40.281 -18.328 1 89.38 103 ASP B CA 1
ATOM 1661 C C . ASP B 1 103 ? 9.906 -40.438 -19.828 1 89.38 103 ASP B C 1
ATOM 1663 O O . ASP B 1 103 ? 10.086 -41.531 -20.328 1 89.38 103 ASP B O 1
ATOM 1667 N N . ALA B 1 104 ? 9.945 -39.312 -20.453 1 88.38 104 ALA B N 1
ATOM 1668 C CA . ALA B 1 104 ? 10.203 -39.312 -21.891 1 88.38 104 ALA B CA 1
ATOM 1669 C C . ALA B 1 104 ? 11.609 -39.812 -22.203 1 88.38 104 ALA B C 1
ATOM 1671 O O . ALA B 1 104 ? 11.805 -40.562 -23.141 1 88.38 104 ALA B O 1
ATOM 1672 N N . TRP B 1 105 ? 12.508 -39.375 -21.391 1 87.62 105 TRP B N 1
ATOM 1673 C CA . TRP B 1 105 ? 13.891 -39.812 -21.547 1 87.62 105 TRP B CA 1
ATOM 1674 C C . TRP B 1 105 ? 14.008 -41.312 -21.328 1 87.62 105 TRP B C 1
ATOM 1676 O O . TRP B 1 105 ? 14.664 -42 -22.094 1 87.62 105 TRP B O 1
ATOM 1686 N N . LEU B 1 106 ? 13.273 -41.875 -20.344 1 87.88 106 LEU B N 1
ATOM 1687 C CA . LEU B 1 106 ? 13.297 -43.312 -20.047 1 87.88 106 LEU B CA 1
ATOM 1688 C C . LEU B 1 106 ? 12.664 -44.094 -21.172 1 87.88 106 LEU B C 1
ATOM 1690 O O . LEU B 1 106 ? 13.156 -45.188 -21.516 1 87.88 106 LEU B O 1
ATOM 1694 N N . ARG B 1 107 ? 11.703 -43.5 -21.719 1 87.81 107 ARG B N 1
ATOM 1695 C CA . ARG B 1 107 ? 11.039 -44.219 -22.828 1 87.81 107 ARG B CA 1
ATOM 1696 C C . ARG B 1 107 ? 11.945 -44.25 -24.062 1 87.81 107 ARG B C 1
ATOM 1698 O O . ARG B 1 107 ? 11.992 -45.281 -24.75 1 87.81 107 ARG B O 1
ATOM 1705 N N . LYS B 1 108 ? 12.695 -43.281 -24.219 1 88.62 108 LYS B N 1
ATOM 1706 C CA . LYS B 1 108 ? 13.578 -43.219 -25.375 1 88.62 108 LYS B CA 1
ATOM 1707 C C . LYS B 1 108 ? 14.797 -44.125 -25.188 1 88.62 108 LYS B C 1
ATOM 1709 O O . LYS B 1 108 ? 15.336 -44.656 -26.172 1 88.62 108 LYS B O 1
ATOM 1714 N N . ASN B 1 109 ? 15.109 -44.25 -23.969 1 82.31 109 ASN B N 1
ATOM 1715 C CA . ASN B 1 109 ? 16.328 -45 -23.703 1 82.31 109 ASN B CA 1
ATOM 1716 C C . ASN B 1 109 ? 16.031 -46.406 -23.156 1 82.31 109 ASN B C 1
ATOM 1718 O O . ASN B 1 109 ? 16.844 -47 -22.469 1 82.31 109 ASN B O 1
ATOM 1722 N N . ASP B 1 110 ? 14.961 -46.969 -23.641 1 77 110 ASP B N 1
ATOM 1723 C CA . ASP B 1 110 ? 14.539 -48.312 -23.266 1 77 110 ASP B CA 1
ATOM 1724 C C . ASP B 1 110 ? 14.516 -48.5 -21.75 1 77 110 ASP B C 1
ATOM 1726 O O . ASP B 1 110 ? 14.836 -49.562 -21.25 1 77 110 ASP B O 1
ATOM 1730 N N . GLY B 1 111 ? 14.07 -47.469 -21.016 1 66.5 111 GLY B N 1
ATOM 1731 C CA . GLY B 1 111 ? 13.859 -47.531 -19.578 1 66.5 111 GLY B CA 1
ATOM 1732 C C . GLY B 1 111 ? 15.156 -47.5 -18.781 1 66.5 111 GLY B C 1
ATOM 1733 O O . GLY B 1 111 ? 15.141 -47.625 -17.562 1 66.5 111 GLY B O 1
ATOM 1734 N N . LYS B 1 112 ? 16.531 -47.594 -19.5 1 60.09 112 LYS B N 1
ATOM 1735 C CA . LYS B 1 112 ? 17.797 -47.656 -18.766 1 60.09 112 LYS B CA 1
ATOM 1736 C C . LYS B 1 112 ? 18.266 -46.25 -18.375 1 60.09 112 LYS B C 1
ATOM 1738 O O . LYS B 1 112 ? 18.328 -45.344 -19.219 1 60.09 112 LYS B O 1
ATOM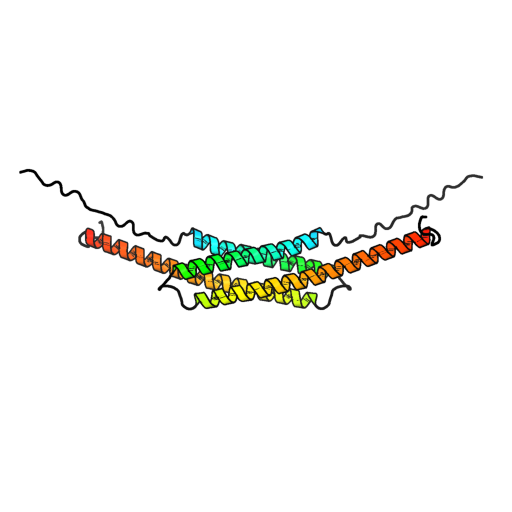 1743 N N . PRO B 1 113 ? 18.312 -45.969 -17.156 1 59.41 113 PRO B N 1
ATOM 1744 C CA . PRO B 1 113 ? 18.891 -44.688 -16.766 1 59.41 113 PRO B CA 1
ATOM 1745 C C . PRO B 1 113 ? 20.312 -44.5 -17.266 1 59.41 113 PRO B C 1
ATOM 1747 O O . PRO B 1 113 ? 21.031 -45.469 -17.484 1 59.41 113 PRO B O 1
ATOM 1750 N N . ASN B 1 114 ? 20.734 -43.469 -18.156 1 51.19 114 ASN B N 1
ATOM 1751 C CA . ASN B 1 114 ? 22.141 -43.406 -18.531 1 51.19 114 ASN B CA 1
ATOM 1752 C C . ASN B 1 114 ? 23.047 -43.875 -17.406 1 51.19 114 ASN B C 1
ATOM 1754 O O . ASN B 1 114 ? 22.953 -43.406 -16.281 1 51.19 114 ASN B O 1
ATOM 1758 N N . ALA B 1 115 ? 23.625 -45.094 -17.625 1 43.34 115 ALA B N 1
ATOM 1759 C CA . ALA B 1 115 ? 24.703 -45.5 -16.734 1 43.34 115 ALA B CA 1
ATOM 1760 C C . ALA B 1 115 ? 25.734 -44.406 -16.562 1 43.34 115 ALA B C 1
ATOM 1762 O O . ALA B 1 115 ? 26.031 -43.656 -17.5 1 43.34 115 ALA B O 1
#

pLDDT: mean 79.51, std 23.47, range [30.67, 98.62]

Nearest PDB structures (foldseek):
  8akw-assembly1_0  TM=6.051E-01  e=6.839E+00  Synechocystis sp. PCC 6803
  8aku-assembly1_0  TM=5.986E-01  e=7.270E+00  Synechocystis sp. PCC 6803
  8akw-assembly1_0  TM=6.042E-01  e=6.468E+00  Synechocystis sp. PCC 6803
  8aku-assembly1_0  TM=5.961E-01  e=6.875E+00  Synechocystis sp. PCC 6803

Radius of gyration: 32.43 Å; Cα contacts (8 Å, |Δi|>4): 141; chains: 2; bounding box: 38×116×76 Å